Protein AF-A0A955DBY4-F1 (afdb_monomer_lite)

Secondary 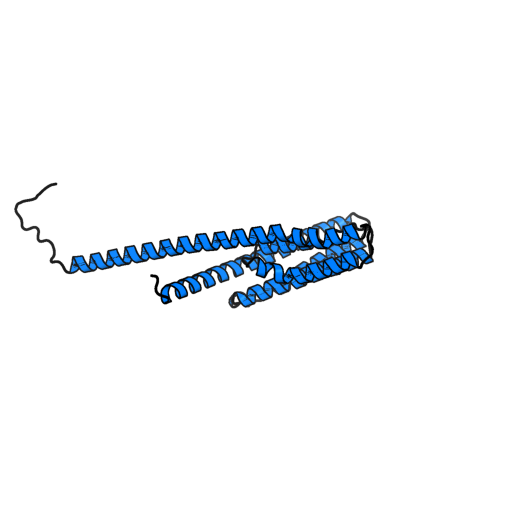structure (DSSP, 8-state):
---HHHHHHHHHHHHHHHHHHHHHHHHHHHHHHHHHHHHHHHHHHHHHTT-S-HHHHHHHHHHHHHHHHHHHHHH--TTGGG--HHHHHHHHHHHHHHHHHHHHHHHHHHHHH-TTS---SHHHHHHHHHHHHHH----HHHHHHHHHHHHHHHHHHHHHS--SS-HHHHHHIIIIIHHHTTHHHHHHHHHHHHHHHHHHHHHHHHHHHHHHHHHHHHHHHHHHHTSPP-----S-----

Foldseek 3Di:
DDDPVVVVVLVVVVQVVLLVLQLVLLLVLLVVQLVVLVVQLVVLVVVCVPDDPVPVSVLSNVLSVVSNVLSVVLNDDPCSVPDHPVRSLVSLLVSLLVSLVSLLVSVVVCCVVPVPPPDDNQPVVLVSLQSCLVRGLDALVSSCVSCVVSLVVVLVCLQPPDDDDDNVRSCCCSVPVSVVSNVNSNVSSNVVNVVVVVVSVVVVVVVVVVVVVVVVVVVVVVVVVVDDDDDPPDPDDDDD

Radius of gyration: 28.75 Å; chains: 1; bounding box: 68×42×100 Å

Structure (mmCIF, N/CA/C/O backbone):
data_AF-A0A955DBY4-F1
#
_entry.id   AF-A0A955DBY4-F1
#
loop_
_atom_site.group_PDB
_atom_site.id
_atom_site.type_symbol
_atom_site.label_atom_id
_atom_site.label_alt_id
_atom_site.label_comp_id
_atom_site.label_asym_id
_atom_site.label_entity_id
_atom_site.label_seq_id
_atom_site.pdbx_PDB_ins_code
_atom_site.Cartn_x
_atom_site.Cartn_y
_atom_site.Cartn_z
_atom_site.occupancy
_atom_site.B_iso_or_equiv
_atom_site.auth_seq_id
_atom_site.auth_comp_id
_atom_site.auth_asym_id
_atom_site.auth_atom_id
_atom_site.pdbx_PDB_model_num
ATOM 1 N N . MET A 1 1 ? -34.087 -6.032 20.570 1.00 48.06 1 MET A N 1
ATOM 2 C CA . MET A 1 1 ? -33.446 -5.541 19.329 1.00 48.06 1 MET A CA 1
ATOM 3 C C . MET A 1 1 ? -32.630 -4.306 19.684 1.00 48.06 1 MET A C 1
ATOM 5 O O . MET A 1 1 ? -33.146 -3.504 20.450 1.00 48.06 1 MET A O 1
ATOM 9 N N . PRO A 1 2 ? -31.370 -4.166 19.243 1.00 56.31 2 PRO A N 1
ATOM 10 C CA . PRO A 1 2 ? -30.597 -2.955 19.517 1.00 56.31 2 PRO A CA 1
ATOM 11 C C . PRO A 1 2 ? -31.292 -1.739 18.885 1.00 56.31 2 PRO A C 1
ATOM 13 O O . PRO A 1 2 ? -31.628 -1.769 17.703 1.00 56.31 2 PRO A O 1
ATOM 16 N N . ASN A 1 3 ? -31.532 -0.691 19.677 1.00 74.31 3 ASN A N 1
ATOM 17 C CA . ASN A 1 3 ? -32.108 0.563 19.190 1.00 74.31 3 ASN A CA 1
ATOM 18 C C . ASN A 1 3 ? -31.180 1.180 18.129 1.00 74.31 3 ASN A C 1
ATOM 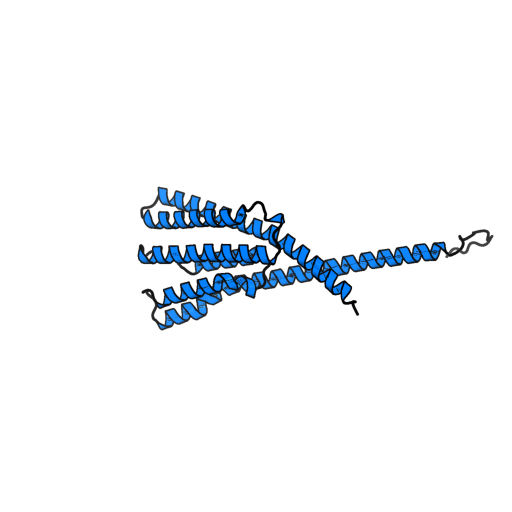20 O O . ASN A 1 3 ? -29.961 1.140 18.286 1.00 74.31 3 ASN A O 1
ATOM 24 N N . ALA A 1 4 ? -31.728 1.797 17.077 1.00 77.62 4 ALA A N 1
ATOM 25 C CA . ALA A 1 4 ? -30.937 2.403 15.994 1.00 77.62 4 ALA A CA 1
ATOM 26 C C . ALA A 1 4 ? -29.813 3.335 16.511 1.00 77.62 4 ALA A C 1
ATOM 28 O O . ALA A 1 4 ? -28.706 3.348 15.974 1.00 77.62 4 ALA A O 1
ATOM 29 N N . VAL A 1 5 ? -30.057 4.020 17.632 1.00 77.31 5 VAL A N 1
ATOM 30 C CA . VAL A 1 5 ? -29.096 4.895 18.322 1.00 77.31 5 VAL A CA 1
ATOM 31 C C . VAL A 1 5 ? -27.829 4.160 18.790 1.00 77.31 5 VAL A C 1
ATOM 33 O O . VAL A 1 5 ? -26.723 4.683 18.638 1.00 77.31 5 VAL A O 1
ATOM 36 N N . THR A 1 6 ? -27.940 2.937 19.323 1.00 74.88 6 THR A N 1
ATOM 37 C CA . THR A 1 6 ? -26.753 2.188 19.773 1.00 74.88 6 THR A CA 1
ATOM 38 C C . THR A 1 6 ? -25.921 1.741 18.578 1.00 74.88 6 THR A C 1
ATOM 40 O O . THR A 1 6 ? -24.697 1.848 18.607 1.00 74.88 6 THR A O 1
ATOM 43 N N . THR A 1 7 ? -26.569 1.346 17.477 1.00 80.56 7 THR A N 1
ATOM 44 C CA . THR A 1 7 ? -25.864 0.967 16.243 1.00 80.56 7 THR A CA 1
ATOM 45 C C . THR A 1 7 ? -25.078 2.128 15.627 1.00 80.56 7 THR A C 1
ATOM 47 O O . THR A 1 7 ? -23.933 1.926 15.218 1.00 80.56 7 THR A O 1
ATOM 50 N N . SER A 1 8 ? -25.622 3.352 15.640 1.00 82.25 8 SER A N 1
ATOM 51 C CA . SER A 1 8 ? -24.913 4.541 15.148 1.00 82.25 8 SER A CA 1
ATOM 52 C C . SER A 1 8 ? -23.739 4.953 16.038 1.00 82.25 8 SER A C 1
ATOM 54 O O . SER A 1 8 ? -22.697 5.375 15.530 1.00 82.25 8 SER A O 1
ATOM 56 N N . LEU A 1 9 ? -23.869 4.794 17.359 1.00 85.50 9 LEU A N 1
ATOM 57 C CA . LEU A 1 9 ? -22.789 5.093 18.300 1.00 85.50 9 LEU A CA 1
ATOM 58 C C . LEU A 1 9 ? -21.612 4.125 18.103 1.00 85.50 9 LEU A C 1
ATOM 60 O O . LEU A 1 9 ? -20.483 4.571 17.900 1.00 85.50 9 LEU A O 1
ATOM 64 N N . PHE A 1 10 ? -21.880 2.816 18.014 1.00 85.94 10 PHE A N 1
ATOM 65 C CA . PHE A 1 10 ? -20.846 1.810 17.736 1.00 85.94 10 PHE A CA 1
ATOM 66 C C . PHE A 1 10 ? -20.136 2.040 16.401 1.00 85.94 10 PHE A C 1
ATOM 68 O O . PHE A 1 10 ? -18.922 1.855 16.297 1.00 85.94 10 PHE A O 1
ATOM 75 N N . GLN A 1 11 ? -20.878 2.446 15.370 1.00 89.81 11 GLN A N 1
ATOM 76 C CA . GLN A 1 11 ? -20.295 2.768 14.074 1.00 89.81 11 GLN A CA 1
ATOM 77 C C . GLN A 1 11 ? -19.353 3.973 14.168 1.00 89.81 11 GLN A C 1
ATOM 79 O O . GLN A 1 11 ? -18.287 3.959 13.556 1.00 89.81 11 GLN A O 1
ATOM 84 N N . THR A 1 12 ? -19.713 4.987 14.952 1.00 91.81 12 THR A N 1
ATOM 85 C CA . THR A 1 12 ? -18.904 6.200 15.124 1.00 91.81 12 THR A CA 1
ATOM 86 C C . THR A 1 12 ? -17.600 5.895 15.858 1.00 91.81 12 THR A C 1
ATOM 88 O O . THR A 1 12 ? -16.529 6.255 15.370 1.00 91.81 12 THR A O 1
ATOM 91 N N . GLU A 1 13 ? -17.661 5.150 16.963 1.00 92.00 13 GLU A N 1
ATOM 92 C CA . GLU A 1 13 ? -16.468 4.720 17.705 1.00 92.00 13 GLU A CA 1
ATOM 93 C C . GLU A 1 13 ? -15.555 3.818 16.865 1.00 92.00 13 GLU A C 1
ATOM 95 O O . GLU A 1 13 ? -14.333 3.970 16.882 1.00 92.00 13 GLU A O 1
ATOM 100 N N . TYR A 1 14 ? -16.136 2.910 16.074 1.00 92.19 14 TYR A N 1
ATOM 101 C CA . TYR A 1 14 ? -15.369 2.076 15.151 1.00 92.19 14 TYR A CA 1
ATOM 102 C C . TYR A 1 14 ? -14.646 2.913 14.092 1.00 92.19 14 TYR A C 1
ATOM 104 O O . TYR A 1 14 ? -13.473 2.671 13.808 1.00 92.19 14 TYR A O 1
ATOM 112 N N . LEU A 1 15 ? -15.322 3.904 13.504 1.00 91.50 15 LEU A N 1
ATOM 113 C CA . LEU A 1 15 ? -14.723 4.785 12.500 1.00 91.50 15 LEU A CA 1
ATOM 114 C C . LEU A 1 15 ? -13.586 5.627 13.086 1.00 91.50 15 LEU A C 1
ATOM 116 O O . LEU A 1 15 ? -12.562 5.782 12.422 1.00 91.50 15 LEU A O 1
ATOM 120 N N . GLN A 1 16 ? -13.733 6.111 14.320 1.00 92.81 16 GLN A N 1
ATOM 121 C CA . GLN A 1 16 ? -12.675 6.827 15.036 1.00 92.81 16 GLN A CA 1
ATOM 122 C C . GLN A 1 16 ? -11.469 5.921 15.311 1.00 92.81 16 GLN A C 1
ATOM 124 O O . GLN A 1 16 ? -10.343 6.274 14.962 1.00 92.81 16 GLN A O 1
ATOM 129 N N . ALA A 1 17 ? -11.698 4.715 15.841 1.00 92.38 17 ALA A N 1
ATOM 130 C CA . ALA A 1 17 ? -10.633 3.741 16.083 1.00 92.38 17 ALA A CA 1
ATOM 131 C C . ALA A 1 17 ? -9.896 3.359 14.786 1.00 92.38 17 ALA A C 1
ATOM 133 O O . ALA A 1 17 ? -8.665 3.263 14.760 1.00 92.38 17 ALA A O 1
ATOM 134 N N . LEU A 1 18 ? -10.639 3.188 13.690 1.00 92.56 18 LEU A N 1
ATOM 135 C CA . LEU A 1 18 ? -10.084 2.897 12.371 1.00 92.56 18 LEU A CA 1
ATOM 136 C C . LEU A 1 18 ? -9.260 4.074 11.827 1.00 92.56 18 LEU A C 1
ATOM 138 O O . LEU A 1 18 ? -8.223 3.855 11.200 1.00 92.56 18 LEU A O 1
ATOM 142 N N . GLU A 1 19 ? -9.696 5.314 12.055 1.00 93.88 19 GLU A N 1
ATOM 143 C CA . GLU A 1 19 ? -8.969 6.518 11.649 1.00 93.88 19 GLU A CA 1
ATOM 144 C C . GLU A 1 19 ? -7.634 6.656 12.391 1.00 93.88 19 GLU A C 1
ATOM 146 O O . GLU A 1 19 ? -6.594 6.852 11.754 1.00 93.88 19 GLU A O 1
ATOM 151 N N . ASP A 1 20 ? -7.630 6.471 13.709 1.00 92.50 20 ASP A N 1
ATOM 152 C CA . ASP A 1 20 ? -6.405 6.487 14.511 1.00 92.50 20 ASP A CA 1
ATOM 153 C C . ASP A 1 20 ? -5.435 5.383 14.093 1.00 92.50 20 ASP A C 1
ATOM 155 O O . ASP A 1 20 ? -4.219 5.600 13.989 1.00 92.50 20 ASP A O 1
ATOM 159 N N . TRP A 1 21 ? -5.967 4.196 13.802 1.00 93.50 21 TRP A N 1
ATOM 160 C CA . TRP A 1 21 ? -5.174 3.077 13.321 1.00 93.50 21 TRP A CA 1
ATOM 161 C C . TRP A 1 21 ? -4.557 3.357 11.944 1.00 93.50 21 TRP A C 1
ATOM 163 O O . TRP A 1 21 ? -3.352 3.156 11.761 1.00 93.50 21 TRP A O 1
ATOM 173 N N . LEU A 1 22 ? -5.340 3.903 11.006 1.00 93.81 22 LEU A N 1
ATOM 174 C CA . LEU A 1 22 ? -4.881 4.311 9.675 1.00 93.81 22 LEU A CA 1
ATOM 175 C C . LEU A 1 22 ? -3.773 5.367 9.766 1.00 93.81 22 LEU A C 1
ATOM 177 O O . LEU A 1 22 ? -2.749 5.224 9.103 1.00 93.81 22 LEU A O 1
ATOM 181 N N . ARG A 1 23 ? -3.925 6.388 10.616 1.00 93.69 23 ARG A N 1
ATOM 182 C CA . ARG A 1 23 ? -2.915 7.444 10.812 1.00 93.69 23 ARG A CA 1
ATOM 183 C C . ARG A 1 23 ? -1.591 6.878 11.306 1.00 93.69 23 ARG A C 1
ATOM 185 O O . ARG A 1 23 ? -0.542 7.192 10.751 1.00 93.69 23 ARG A O 1
ATOM 192 N N . ARG A 1 24 ? -1.614 6.020 12.332 1.00 93.94 24 ARG A N 1
ATOM 193 C CA . ARG A 1 24 ? -0.393 5.388 12.864 1.00 93.94 24 ARG A CA 1
ATOM 194 C C . ARG A 1 24 ? 0.307 4.549 11.799 1.00 93.94 24 ARG A C 1
ATOM 196 O O . ARG A 1 24 ? 1.518 4.662 11.638 1.00 93.94 24 ARG A O 1
ATOM 203 N N . ARG A 1 25 ? -0.455 3.745 11.057 1.00 95.06 25 ARG A N 1
ATOM 204 C CA . ARG A 1 25 ? 0.076 2.845 10.029 1.00 95.06 25 ARG A CA 1
ATOM 205 C C . ARG A 1 25 ? 0.571 3.568 8.783 1.00 95.06 25 ARG A C 1
ATOM 207 O O . ARG A 1 25 ? 1.585 3.155 8.241 1.00 95.06 25 ARG A O 1
ATOM 214 N N . PHE A 1 26 ? -0.087 4.645 8.365 1.00 94.94 26 PHE A N 1
ATOM 215 C CA . PHE A 1 26 ? 0.377 5.469 7.249 1.00 94.94 26 PHE A CA 1
ATOM 216 C C . PHE A 1 26 ? 1.744 6.096 7.544 1.00 94.94 26 PHE A C 1
ATOM 218 O O . PHE A 1 26 ? 2.621 6.076 6.692 1.00 94.94 26 PHE A O 1
ATOM 225 N N . ARG A 1 27 ? 1.977 6.556 8.781 1.00 94.56 27 ARG A N 1
ATOM 226 C CA . ARG A 1 27 ? 3.309 7.028 9.196 1.00 94.56 27 ARG A CA 1
ATOM 227 C C . ARG A 1 27 ? 4.360 5.932 9.133 1.00 94.56 27 ARG A C 1
ATOM 229 O O . ARG A 1 27 ? 5.443 6.167 8.618 1.00 94.56 27 ARG A O 1
ATOM 236 N N . LEU A 1 28 ? 4.029 4.748 9.651 1.00 95.62 28 LEU A N 1
ATOM 237 C CA . LEU A 1 28 ? 4.928 3.597 9.596 1.00 95.62 28 LEU A CA 1
ATOM 238 C C . LEU A 1 28 ? 5.254 3.220 8.151 1.00 95.62 28 LEU A C 1
ATOM 240 O O . LEU A 1 28 ? 6.416 3.023 7.847 1.00 95.62 28 LEU A O 1
ATOM 244 N N . LEU A 1 29 ? 4.260 3.215 7.262 1.00 95.69 29 LEU A N 1
ATOM 245 C CA . LEU A 1 29 ? 4.462 3.001 5.833 1.00 95.69 29 LEU A CA 1
ATOM 246 C C . LEU A 1 29 ? 5.450 4.009 5.242 1.00 95.69 29 LEU A C 1
ATOM 248 O O . LEU A 1 29 ? 6.415 3.595 4.615 1.00 95.69 29 LEU A O 1
ATOM 252 N N . CYS A 1 30 ? 5.246 5.313 5.460 1.00 96.06 30 CYS A N 1
ATOM 253 C CA . CYS A 1 30 ? 6.159 6.336 4.949 1.00 96.06 30 CYS A CA 1
ATOM 254 C C . CYS A 1 30 ? 7.585 6.153 5.486 1.00 96.06 30 CYS A C 1
ATOM 256 O O . CYS A 1 30 ? 8.534 6.236 4.715 1.00 96.06 30 CYS A O 1
ATOM 258 N N . LEU A 1 31 ? 7.739 5.873 6.784 1.00 95.94 31 LEU A N 1
ATOM 259 C CA . LEU A 1 31 ? 9.048 5.622 7.393 1.00 95.94 31 LEU A CA 1
ATOM 260 C C . LEU A 1 31 ? 9.711 4.364 6.825 1.00 95.94 31 LEU A C 1
ATOM 262 O O . LEU A 1 31 ? 10.903 4.389 6.547 1.00 95.94 31 LEU A O 1
ATOM 266 N N . THR A 1 32 ? 8.951 3.286 6.623 1.00 95.88 32 THR A N 1
ATOM 267 C CA . THR A 1 32 ? 9.458 2.052 6.014 1.00 95.88 32 THR A CA 1
ATOM 268 C C . THR A 1 32 ? 9.856 2.276 4.559 1.00 95.88 32 THR A C 1
ATOM 270 O O . THR A 1 32 ? 10.928 1.834 4.173 1.00 95.88 32 THR A O 1
ATOM 273 N N . CYS A 1 33 ? 9.058 2.995 3.765 1.00 96.06 33 CYS A N 1
ATOM 274 C CA . CYS A 1 33 ? 9.406 3.319 2.380 1.00 96.06 33 CYS A CA 1
ATOM 275 C C . CYS A 1 33 ? 10.664 4.190 2.293 1.00 96.06 33 CYS A C 1
ATOM 277 O O . CYS A 1 33 ? 11.543 3.877 1.503 1.00 96.06 33 CYS A O 1
ATOM 279 N N . ILE A 1 34 ? 10.775 5.238 3.122 1.00 96.81 34 ILE A N 1
ATOM 280 C CA . ILE A 1 34 ? 11.991 6.065 3.179 1.00 96.81 34 ILE A CA 1
ATOM 281 C C . ILE A 1 34 ? 13.182 5.205 3.595 1.00 96.81 34 ILE A C 1
ATOM 283 O O . ILE A 1 34 ? 14.197 5.243 2.922 1.00 96.81 34 ILE A O 1
ATOM 287 N N . GLY A 1 35 ? 13.052 4.406 4.659 1.00 96.69 35 GLY A N 1
ATOM 288 C CA . GLY A 1 35 ? 14.130 3.547 5.146 1.00 96.69 35 GLY A CA 1
ATOM 289 C C . GLY A 1 35 ? 14.619 2.544 4.099 1.00 96.69 35 GLY A C 1
ATOM 290 O O . GLY A 1 35 ? 15.825 2.399 3.923 1.00 96.69 35 GLY A O 1
ATOM 291 N N . LEU A 1 36 ? 13.699 1.892 3.380 1.00 96.06 36 LEU A N 1
ATOM 292 C CA . LEU A 1 36 ? 14.041 0.956 2.307 1.00 96.06 36 LEU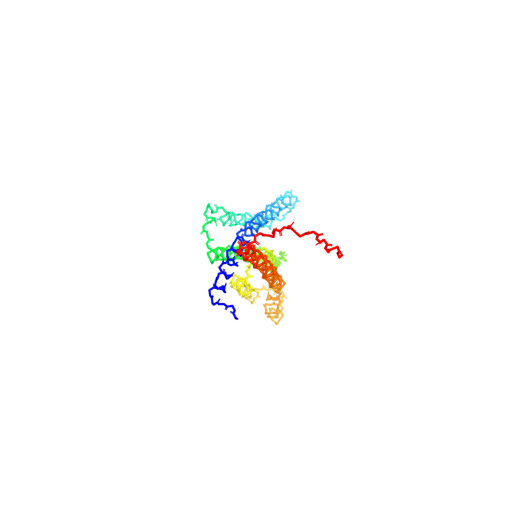 A CA 1
ATOM 293 C C . LEU A 1 36 ? 14.719 1.665 1.131 1.00 96.06 36 LEU A C 1
ATOM 295 O O . LEU A 1 36 ? 15.795 1.234 0.749 1.00 96.06 36 LEU A O 1
ATOM 299 N N . ALA A 1 37 ? 14.165 2.774 0.635 1.00 96.31 37 ALA A N 1
ATOM 300 C CA . ALA A 1 37 ? 14.770 3.529 -0.466 1.00 96.31 37 ALA A CA 1
ATOM 301 C C . ALA A 1 37 ? 16.131 4.136 -0.082 1.00 96.31 37 ALA A C 1
ATOM 303 O O . ALA A 1 37 ? 17.054 4.178 -0.880 1.00 96.31 37 ALA A O 1
ATOM 304 N N . THR A 1 38 ? 16.310 4.578 1.170 1.00 97.44 38 THR A N 1
ATOM 305 C CA . THR A 1 38 ? 17.628 5.044 1.634 1.00 97.44 38 THR A CA 1
ATOM 306 C C . THR A 1 38 ? 18.642 3.914 1.725 1.00 97.44 38 THR A C 1
ATOM 308 O O . THR A 1 38 ? 19.820 4.141 1.476 1.00 97.44 38 THR A O 1
ATOM 311 N N . LEU A 1 39 ? 18.203 2.714 2.116 1.00 97.25 39 LEU A N 1
ATOM 312 C CA . LEU A 1 39 ? 19.074 1.549 2.176 1.00 97.25 39 LEU A CA 1
ATOM 313 C C . LEU A 1 39 ? 19.477 1.117 0.765 1.00 97.25 39 LEU A C 1
ATOM 315 O O . LEU A 1 39 ? 20.662 0.899 0.535 1.00 97.25 39 LEU A O 1
ATOM 319 N N . ASP A 1 40 ? 18.512 1.044 -0.152 1.00 95.31 40 ASP A N 1
ATOM 320 C CA . ASP A 1 40 ? 18.741 0.708 -1.559 1.00 95.31 40 ASP A CA 1
ATOM 321 C C . ASP A 1 40 ? 19.705 1.708 -2.206 1.00 95.31 40 ASP A C 1
ATOM 323 O O . ASP A 1 40 ? 20.755 1.306 -2.696 1.00 95.31 40 ASP A O 1
ATOM 327 N N . LEU A 1 41 ? 19.488 3.012 -2.003 1.00 96.38 41 LEU A N 1
ATOM 328 C CA . LEU A 1 41 ? 20.382 4.063 -2.495 1.00 96.38 41 LEU A CA 1
ATOM 329 C C . LEU A 1 41 ? 21.823 3.898 -2.000 1.00 96.38 41 LEU A C 1
ATOM 331 O O . LEU A 1 41 ? 22.772 4.084 -2.760 1.00 96.38 41 LEU A O 1
ATOM 335 N N . ILE A 1 42 ? 22.012 3.564 -0.720 1.00 96.44 42 ILE A N 1
ATOM 336 C CA . ILE A 1 42 ? 23.349 3.334 -0.154 1.00 96.44 42 ILE A CA 1
ATOM 337 C C . ILE A 1 42 ? 24.016 2.131 -0.829 1.00 96.44 42 ILE A C 1
ATOM 339 O O . ILE A 1 42 ? 25.205 2.195 -1.145 1.00 96.44 42 ILE A O 1
ATOM 343 N N . LEU A 1 43 ? 23.269 1.049 -1.055 1.00 94.75 43 LEU A N 1
ATOM 344 C CA . LEU A 1 43 ? 23.774 -0.141 -1.736 1.00 94.75 43 LEU A CA 1
ATOM 345 C C . LEU A 1 43 ? 24.118 0.168 -3.197 1.00 94.75 43 LEU A C 1
ATOM 347 O O . LEU A 1 43 ? 25.219 -0.159 -3.637 1.00 94.75 43 LEU A O 1
ATOM 351 N N . THR A 1 44 ? 23.245 0.874 -3.911 1.00 92.88 44 THR A N 1
ATOM 352 C CA . THR A 1 44 ? 23.449 1.306 -5.298 1.00 92.88 44 THR A CA 1
ATOM 353 C C . THR A 1 44 ? 24.690 2.186 -5.433 1.00 92.88 44 THR A C 1
ATOM 355 O O . THR A 1 44 ? 25.517 1.958 -6.314 1.00 92.88 44 THR A O 1
ATOM 358 N N . LEU A 1 45 ? 24.904 3.139 -4.520 1.00 92.81 45 LEU A N 1
ATOM 359 C CA . LEU A 1 45 ? 26.109 3.979 -4.505 1.00 92.81 45 LEU A CA 1
ATOM 360 C C . LEU A 1 45 ? 27.383 3.196 -4.151 1.00 92.81 45 LEU A C 1
ATOM 362 O O . LEU A 1 45 ? 28.459 3.509 -4.662 1.00 92.81 45 LEU A O 1
ATOM 366 N N . ALA A 1 46 ? 27.286 2.172 -3.301 1.00 91.62 46 ALA A N 1
ATOM 367 C CA . ALA A 1 46 ? 28.416 1.294 -3.005 1.00 91.62 46 ALA A CA 1
ATOM 368 C C . ALA A 1 46 ? 28.805 0.445 -4.228 1.00 91.62 46 ALA A C 1
ATOM 370 O O . ALA A 1 46 ? 29.991 0.312 -4.529 1.00 91.62 46 ALA A O 1
ATOM 371 N N . VAL A 1 47 ? 27.817 -0.072 -4.968 1.00 88.75 47 VAL A N 1
ATOM 372 C CA . VAL A 1 47 ? 28.036 -0.802 -6.226 1.00 88.75 47 VAL A CA 1
ATOM 373 C C . VAL A 1 47 ? 28.595 0.130 -7.301 1.00 88.75 47 VAL A C 1
ATOM 375 O O . VAL A 1 47 ? 29.574 -0.233 -7.954 1.00 88.75 47 VAL A O 1
ATOM 378 N N . PHE A 1 48 ? 28.071 1.356 -7.415 1.00 88.00 48 PHE A N 1
ATOM 379 C CA . PHE A 1 48 ? 28.557 2.393 -8.336 1.00 88.00 48 PHE A CA 1
ATOM 380 C C . PHE A 1 48 ? 30.066 2.626 -8.220 1.00 88.00 48 PHE A C 1
ATOM 382 O O . PHE A 1 48 ? 30.753 2.777 -9.226 1.00 88.00 48 PHE A O 1
ATOM 389 N N . ALA A 1 49 ? 30.605 2.603 -6.999 1.00 85.50 49 ALA A N 1
ATOM 390 C CA . ALA A 1 49 ? 32.037 2.769 -6.763 1.00 85.50 49 ALA A CA 1
ATOM 391 C C . ALA A 1 49 ? 32.896 1.590 -7.271 1.00 85.50 49 ALA A C 1
ATOM 393 O O . ALA A 1 49 ? 34.116 1.718 -7.357 1.00 85.50 49 ALA A O 1
ATOM 394 N N . SER A 1 50 ? 32.280 0.446 -7.585 1.00 84.50 50 SER A N 1
ATOM 395 C CA . SER A 1 50 ? 32.960 -0.822 -7.871 1.00 84.50 50 SER A CA 1
ATOM 396 C C . SER A 1 50 ? 32.754 -1.378 -9.288 1.00 84.50 50 SER A C 1
ATOM 398 O O . SER A 1 50 ? 33.545 -2.223 -9.706 1.00 84.50 50 SER A O 1
ATOM 400 N N . THR A 1 51 ? 31.740 -0.934 -10.045 1.00 79.00 51 THR A N 1
ATOM 401 C CA . THR A 1 51 ? 31.345 -1.573 -11.323 1.00 79.00 51 THR A CA 1
ATOM 402 C C . THR A 1 51 ? 31.166 -0.619 -12.515 1.00 79.00 51 THR A C 1
ATOM 404 O O . THR A 1 51 ? 30.942 0.574 -12.354 1.00 79.00 51 THR A O 1
ATOM 407 N N . SER A 1 52 ? 31.264 -1.175 -13.734 1.00 60.81 52 SER A N 1
ATOM 408 C CA . SER A 1 52 ? 31.401 -0.463 -15.022 1.00 60.81 52 SER A CA 1
ATOM 409 C C . SER A 1 52 ? 30.123 -0.030 -15.784 1.00 60.81 52 SER A C 1
ATOM 411 O O . SER A 1 52 ? 30.298 0.679 -16.779 1.00 60.81 52 SER A O 1
ATOM 413 N N . PRO A 1 53 ? 28.867 -0.359 -15.423 1.00 82.12 53 PRO A N 1
ATOM 414 C CA . PRO A 1 53 ? 27.714 0.266 -16.076 1.00 82.12 53 PRO A CA 1
ATOM 415 C C . PRO A 1 53 ? 27.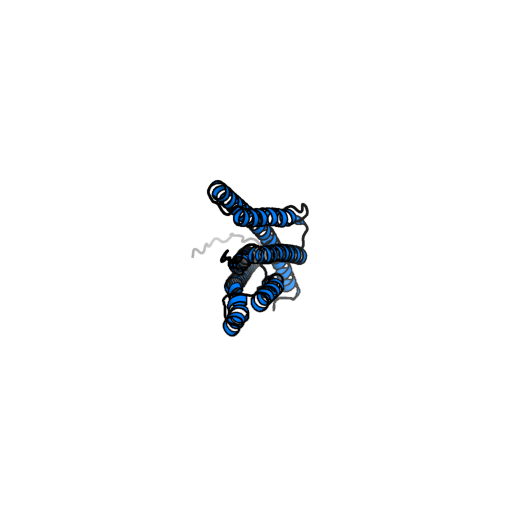169 1.432 -15.238 1.00 82.12 53 PRO A C 1
ATOM 417 O O . PRO A 1 53 ? 26.130 1.330 -14.596 1.00 82.12 53 PRO A O 1
ATOM 420 N N . TRP A 1 54 ? 27.860 2.578 -15.281 1.00 86.12 54 TRP A N 1
ATOM 421 C CA . TRP A 1 54 ? 27.471 3.787 -14.533 1.00 86.12 54 TRP A CA 1
ATOM 422 C C . TRP A 1 54 ? 26.052 4.289 -14.870 1.00 86.12 54 TRP A C 1
ATOM 424 O O . TRP A 1 54 ? 25.429 4.957 -14.045 1.00 86.12 54 TRP A O 1
ATOM 434 N N . ALA A 1 55 ? 25.535 3.968 -16.062 1.00 86.62 55 ALA A N 1
ATOM 435 C CA . ALA A 1 55 ? 24.205 4.371 -16.512 1.00 86.62 55 ALA A CA 1
ATOM 436 C C . ALA A 1 55 ? 23.069 3.653 -15.760 1.00 86.62 55 ALA A C 1
ATOM 438 O O . ALA A 1 55 ? 22.149 4.325 -15.304 1.00 86.62 55 ALA A O 1
ATOM 439 N N . GLU A 1 56 ? 23.145 2.327 -15.587 1.00 87.00 56 GLU A N 1
ATOM 440 C CA . GLU A 1 56 ? 22.145 1.537 -14.840 1.00 87.00 56 GLU A CA 1
ATOM 441 C C . GLU A 1 56 ? 22.051 2.026 -13.399 1.00 87.00 56 GLU A C 1
ATOM 443 O O . GLU A 1 56 ? 21.011 2.487 -12.940 1.00 87.00 56 GLU A O 1
ATOM 448 N N . THR A 1 57 ? 23.203 2.080 -12.742 1.00 89.75 57 THR A N 1
ATOM 449 C CA . THR A 1 57 ? 23.335 2.554 -11.366 1.00 89.75 57 THR A CA 1
ATOM 450 C C . THR A 1 57 ? 22.877 4.001 -11.170 1.00 89.75 57 THR A C 1
ATOM 452 O O . THR A 1 57 ? 22.401 4.354 -10.095 1.00 89.75 57 THR A O 1
ATOM 455 N N . ALA A 1 58 ? 23.019 4.867 -12.183 1.00 90.88 58 ALA A N 1
ATOM 456 C CA . ALA A 1 58 ? 22.548 6.248 -12.097 1.00 90.88 58 ALA A CA 1
ATOM 457 C C . ALA A 1 58 ? 21.019 6.341 -12.193 1.00 90.88 58 ALA A C 1
ATOM 459 O O . ALA A 1 58 ? 20.424 7.195 -11.535 1.00 90.88 58 ALA A O 1
ATOM 460 N N . ILE A 1 59 ? 20.388 5.477 -12.997 1.00 90.88 59 ILE A N 1
ATOM 461 C CA . ILE A 1 59 ? 18.927 5.381 -13.099 1.00 90.88 59 ILE A CA 1
ATOM 462 C C . ILE A 1 59 ? 18.349 4.846 -11.787 1.00 90.88 59 ILE A C 1
ATOM 464 O O . ILE A 1 59 ? 17.422 5.458 -11.260 1.00 90.88 59 ILE A O 1
ATOM 468 N N . ASP A 1 60 ? 18.937 3.789 -11.227 1.00 91.12 60 ASP A N 1
ATOM 469 C CA . ASP A 1 60 ? 18.500 3.206 -9.952 1.00 91.12 60 ASP A CA 1
ATOM 470 C C . ASP A 1 60 ? 18.636 4.220 -8.805 1.00 91.12 60 ASP A C 1
ATOM 472 O O . ASP A 1 60 ? 17.681 4.492 -8.079 1.00 91.12 60 ASP A O 1
ATOM 476 N N . ALA A 1 61 ? 19.781 4.909 -8.711 1.00 93.56 61 ALA A N 1
ATOM 477 C CA . ALA A 1 61 ? 19.968 5.966 -7.718 1.00 93.56 61 ALA A CA 1
ATOM 478 C C . ALA A 1 61 ? 18.970 7.126 -7.899 1.00 93.56 61 ALA A C 1
ATOM 480 O O . ALA A 1 61 ? 18.539 7.742 -6.920 1.00 93.56 61 ALA A O 1
ATOM 481 N N . ALA A 1 62 ? 18.594 7.447 -9.141 1.00 94.12 62 ALA A N 1
ATOM 482 C CA . ALA A 1 62 ? 17.570 8.448 -9.408 1.00 94.12 62 ALA A CA 1
ATOM 483 C C . ALA A 1 62 ? 16.182 7.978 -8.941 1.00 94.12 62 ALA A C 1
ATOM 485 O O . ALA A 1 62 ? 15.473 8.779 -8.326 1.00 94.12 62 ALA A O 1
ATOM 486 N N . ASP A 1 63 ? 15.806 6.715 -9.182 1.00 94.44 63 ASP A N 1
ATOM 487 C CA . ASP A 1 63 ? 14.553 6.122 -8.688 1.00 94.44 63 ASP A CA 1
ATOM 488 C C . ASP A 1 63 ? 14.437 6.259 -7.168 1.00 94.44 63 ASP A C 1
ATOM 490 O O . ASP A 1 63 ? 13.440 6.791 -6.667 1.00 94.44 63 ASP A O 1
ATOM 494 N N . ASP A 1 64 ? 15.494 5.911 -6.436 1.00 96.00 64 ASP A N 1
ATOM 495 C CA . ASP A 1 64 ? 15.531 6.028 -4.980 1.00 96.00 64 ASP A CA 1
ATOM 496 C C . ASP A 1 64 ? 15.382 7.473 -4.503 1.00 96.00 64 ASP A C 1
ATOM 498 O O . ASP A 1 64 ? 14.585 7.771 -3.605 1.00 96.00 64 ASP A O 1
ATOM 502 N N . VAL A 1 65 ? 16.120 8.405 -5.114 1.00 97.06 65 VAL A N 1
ATOM 503 C CA . VAL A 1 65 ? 16.050 9.831 -4.767 1.00 97.06 65 VAL A CA 1
ATOM 504 C C . VAL A 1 65 ? 14.642 10.372 -5.007 1.00 97.06 65 VAL A C 1
ATOM 506 O O . VAL A 1 65 ? 14.096 11.077 -4.148 1.00 97.06 65 VAL A O 1
ATOM 509 N N . PHE A 1 66 ? 14.016 10.030 -6.134 1.00 97.56 66 PHE A N 1
ATOM 510 C CA . PHE A 1 66 ? 12.643 10.438 -6.411 1.00 97.56 66 PHE A CA 1
ATOM 511 C C . PHE A 1 66 ? 11.645 9.762 -5.469 1.00 97.56 66 PHE A C 1
ATOM 513 O O . PHE A 1 66 ? 10.740 10.440 -4.972 1.00 97.56 66 PHE A O 1
ATOM 520 N N . THR A 1 67 ? 11.825 8.483 -5.141 1.00 97.12 67 THR A N 1
ATOM 521 C CA . THR A 1 67 ? 11.006 7.764 -4.159 1.00 97.12 67 THR A CA 1
ATOM 522 C C . THR A 1 67 ? 11.067 8.453 -2.797 1.00 97.12 67 THR A C 1
ATOM 524 O O . THR A 1 67 ? 10.021 8.775 -2.222 1.00 97.12 67 THR A O 1
ATOM 527 N N . ILE A 1 68 ? 12.263 8.780 -2.299 1.00 97.56 68 ILE A N 1
ATOM 528 C CA . ILE A 1 68 ? 12.458 9.507 -1.036 1.00 97.56 68 ILE A CA 1
ATOM 529 C C . ILE A 1 68 ? 11.808 10.893 -1.106 1.00 97.56 68 ILE A C 1
ATOM 531 O O . ILE A 1 68 ? 11.101 11.284 -0.174 1.00 97.56 68 ILE A O 1
ATOM 535 N N . ALA A 1 69 ? 11.991 11.631 -2.203 1.00 97.62 69 ALA A N 1
ATOM 536 C CA . ALA A 1 69 ? 11.420 12.966 -2.374 1.00 97.62 69 ALA A CA 1
ATOM 537 C C . ALA A 1 69 ? 9.881 12.943 -2.406 1.00 97.62 69 ALA A C 1
ATOM 539 O O . ALA A 1 69 ? 9.226 13.749 -1.733 1.00 97.62 69 ALA A O 1
ATOM 540 N N . ILE A 1 70 ? 9.286 12.001 -3.146 1.00 97.44 70 ILE A N 1
ATOM 541 C CA . ILE A 1 70 ? 7.834 11.815 -3.231 1.00 97.44 70 ILE A CA 1
ATOM 542 C C . ILE A 1 70 ? 7.295 11.400 -1.865 1.00 97.44 70 ILE A C 1
ATOM 544 O O . ILE A 1 70 ? 6.406 12.073 -1.337 1.00 97.44 70 ILE A O 1
ATOM 548 N N . VAL A 1 71 ? 7.835 10.345 -1.247 1.00 96.94 71 VAL A N 1
ATOM 549 C CA . VAL A 1 71 ? 7.366 9.890 0.069 1.00 96.94 71 VAL A CA 1
ATOM 550 C C . VAL A 1 71 ? 7.539 10.999 1.100 1.00 96.94 71 VAL A C 1
ATOM 552 O O . VAL A 1 71 ? 6.591 11.277 1.826 1.00 96.94 71 VAL A O 1
ATOM 555 N N . GLY A 1 72 ? 8.673 11.701 1.116 1.00 96.06 72 GLY A N 1
ATOM 556 C CA . GLY A 1 72 ? 8.931 12.849 1.987 1.00 96.06 72 GLY A CA 1
ATOM 557 C C . GLY A 1 72 ? 7.875 13.946 1.836 1.00 96.06 72 GLY A C 1
ATOM 558 O O . GLY A 1 72 ? 7.278 14.384 2.823 1.00 96.06 72 GLY A O 1
ATOM 559 N N . ARG A 1 73 ? 7.535 14.328 0.600 1.00 96.12 73 ARG A N 1
ATOM 560 C CA . ARG A 1 73 ? 6.464 15.301 0.323 1.00 96.12 73 ARG A CA 1
ATOM 561 C C . ARG A 1 73 ? 5.126 14.877 0.929 1.00 96.12 73 ARG A C 1
ATOM 563 O O . ARG A 1 73 ? 4.388 15.722 1.442 1.00 96.12 73 ARG A O 1
ATOM 570 N N . PHE A 1 74 ? 4.795 13.591 0.866 1.00 94.50 74 PHE A N 1
ATOM 571 C CA . PHE A 1 74 ? 3.565 13.064 1.454 1.00 94.50 74 PHE A CA 1
ATOM 572 C C . PHE A 1 74 ? 3.673 12.830 2.966 1.00 94.50 74 PHE A C 1
ATOM 574 O O . PHE A 1 74 ? 2.636 12.914 3.624 1.00 94.50 74 PHE A O 1
ATOM 581 N N . ALA A 1 75 ? 4.882 12.604 3.499 1.00 91.44 75 ALA A N 1
ATOM 582 C CA . ALA A 1 75 ? 5.203 12.249 4.884 1.00 91.44 75 ALA A CA 1
ATOM 583 C C . ALA A 1 75 ? 5.263 13.442 5.860 1.00 91.44 75 ALA A C 1
ATOM 585 O O . ALA A 1 75 ? 4.984 13.299 7.046 1.00 91.44 75 ALA A O 1
ATOM 586 N N . PHE A 1 76 ? 5.630 14.633 5.391 1.00 87.12 76 PHE A N 1
ATOM 587 C CA . PHE A 1 76 ? 5.815 15.807 6.257 1.00 87.12 76 PHE A CA 1
ATOM 588 C C . PHE A 1 76 ? 4.707 16.887 6.273 1.00 87.12 76 PHE A C 1
ATOM 590 O O . PHE A 1 76 ? 4.964 17.982 6.782 1.00 87.12 76 PHE A O 1
ATOM 597 N N . PRO A 1 77 ? 3.454 16.669 5.820 1.00 83.25 77 PRO A N 1
ATOM 598 C CA . PRO A 1 77 ? 2.393 17.632 6.088 1.00 83.25 77 PRO A CA 1
ATOM 599 C C . PRO A 1 77 ? 2.162 17.804 7.598 1.00 83.25 77 PRO A C 1
ATOM 601 O O . PRO A 1 77 ? 1.631 16.920 8.272 1.00 83.25 77 PRO A O 1
ATOM 604 N N . ALA A 1 78 ? 2.444 19.003 8.117 1.00 73.19 78 ALA A N 1
ATOM 605 C CA . ALA A 1 78 ? 2.225 19.380 9.521 1.00 73.19 78 ALA A CA 1
ATOM 606 C C . ALA A 1 78 ? 0.772 19.172 10.017 1.00 73.19 78 ALA A C 1
ATOM 608 O O . ALA A 1 78 ? 0.495 19.213 11.214 1.00 73.19 78 ALA A O 1
ATOM 609 N N . ARG A 1 79 ? -0.176 18.933 9.100 1.00 81.12 79 ARG A N 1
ATOM 610 C CA . ARG A 1 79 ? -1.623 18.850 9.347 1.00 81.12 79 ARG A CA 1
ATOM 611 C C . ARG A 1 79 ? -2.195 17.430 9.386 1.00 81.12 79 ARG A C 1
ATOM 613 O O . ARG A 1 79 ? -3.408 17.271 9.418 1.00 81.12 79 ARG A O 1
ATOM 620 N N . TRP A 1 80 ? -1.381 16.378 9.444 1.00 82.94 80 TRP A N 1
ATOM 621 C CA . TRP A 1 80 ? -1.899 15.000 9.493 1.00 82.94 80 TRP A CA 1
ATOM 622 C C . TRP A 1 80 ? -2.873 14.710 10.638 1.00 82.94 80 TRP A C 1
ATOM 624 O O . TRP A 1 80 ? -3.757 13.867 10.500 1.00 82.94 80 TRP A O 1
ATOM 634 N N . ARG A 1 81 ? -2.749 15.425 11.761 1.00 82.94 81 ARG A N 1
ATOM 635 C CA . ARG A 1 81 ? -3.647 15.263 12.913 1.00 82.94 81 ARG A CA 1
ATOM 636 C C . ARG A 1 81 ? -5.087 15.720 12.641 1.00 82.94 81 ARG A C 1
ATOM 638 O O . ARG A 1 81 ? -5.972 15.341 13.402 1.00 82.94 81 ARG A O 1
ATOM 645 N N . SER A 1 82 ? -5.344 16.493 11.587 1.00 87.81 82 SER A N 1
ATOM 646 C CA . SER A 1 82 ? -6.692 16.965 11.243 1.00 87.81 82 SER A CA 1
ATOM 647 C C . SER A 1 82 ? -7.312 16.245 10.043 1.00 87.81 82 SER A C 1
ATOM 649 O O . SER A 1 82 ? -8.444 16.545 9.667 1.00 87.81 82 SER A O 1
ATOM 651 N N . PHE A 1 83 ? -6.608 15.295 9.423 1.00 90.56 83 PHE A N 1
ATOM 652 C CA . PHE A 1 83 ? -7.112 14.616 8.233 1.00 90.56 83 PHE A CA 1
ATOM 653 C C . PHE A 1 83 ? -8.117 13.524 8.576 1.00 90.56 83 PHE A C 1
ATOM 655 O O . PHE A 1 83 ? -7.766 12.508 9.171 1.00 90.56 83 PHE A O 1
ATOM 662 N N . SER A 1 84 ? -9.345 13.704 8.090 1.00 92.69 84 SER A N 1
ATOM 663 C CA . SER A 1 84 ? -10.371 12.666 8.111 1.00 92.69 84 SER A CA 1
ATOM 664 C C . SER A 1 84 ? -9.939 11.432 7.312 1.00 92.69 84 SER A C 1
ATOM 666 O O . SER A 1 84 ? -9.222 11.542 6.307 1.00 92.69 84 SER A O 1
ATOM 668 N N . ARG A 1 85 ? -10.437 10.247 7.692 1.00 92.88 85 ARG A N 1
ATOM 669 C CA . ARG A 1 85 ? -10.209 8.977 6.970 1.00 92.88 85 ARG A CA 1
ATOM 670 C C . ARG A 1 85 ? -10.277 9.083 5.431 1.00 92.88 85 ARG A C 1
ATOM 672 O O . ARG A 1 85 ? -9.314 8.668 4.784 1.00 92.88 85 ARG A O 1
ATOM 679 N N . PRO A 1 86 ? -11.349 9.611 4.797 1.00 93.75 86 PRO A N 1
ATOM 680 C CA . PRO A 1 86 ? -11.435 9.656 3.332 1.00 93.75 86 PRO A CA 1
ATOM 681 C C . PRO A 1 86 ? -10.389 10.583 2.704 1.00 93.75 86 PRO A C 1
ATOM 683 O O . PRO A 1 86 ? -9.999 10.400 1.552 1.00 93.75 86 PRO A O 1
ATOM 686 N N . THR A 1 87 ? -9.926 11.591 3.436 1.00 93.69 87 THR A N 1
ATOM 687 C CA . THR A 1 87 ? -8.845 12.469 2.987 1.00 93.69 87 THR A CA 1
ATOM 688 C C . THR A 1 87 ? -7.523 11.721 3.040 1.00 93.69 87 THR A C 1
ATOM 690 O O . THR A 1 87 ? -6.835 11.654 2.026 1.00 93.69 87 THR A O 1
ATOM 693 N N . LEU A 1 88 ? -7.220 11.055 4.154 1.00 93.50 88 LEU A N 1
ATOM 694 C CA . LEU A 1 88 ? -5.989 10.284 4.310 1.00 93.50 88 LEU A CA 1
ATOM 695 C C . LEU A 1 88 ? -5.873 9.144 3.283 1.00 93.50 88 LEU A C 1
ATOM 697 O O . LEU A 1 88 ? -4.815 8.967 2.689 1.00 93.50 88 LEU A O 1
ATOM 701 N N . LEU A 1 89 ? -6.971 8.438 2.988 1.00 93.81 89 LEU A N 1
ATOM 702 C CA . LEU A 1 89 ? -7.000 7.412 1.937 1.00 93.81 89 LEU A CA 1
ATOM 703 C C . LEU A 1 89 ? -6.770 7.988 0.536 1.00 93.81 89 LEU A C 1
ATOM 705 O O . LEU A 1 89 ? -6.069 7.374 -0.266 1.00 93.81 89 LEU A O 1
ATOM 709 N N . ARG A 1 90 ? -7.314 9.175 0.231 1.00 94.88 90 ARG A N 1
ATOM 710 C CA . ARG A 1 90 ? -7.035 9.872 -1.036 1.00 94.88 90 ARG A CA 1
ATOM 711 C C . ARG A 1 90 ? -5.570 10.294 -1.133 1.00 94.88 90 ARG A C 1
ATOM 713 O O . ARG A 1 90 ? -4.990 10.158 -2.205 1.00 94.88 90 ARG A O 1
ATOM 720 N N . TYR A 1 91 ? -4.971 10.764 -0.039 1.00 94.56 91 TYR A N 1
ATOM 721 C CA . TYR A 1 91 ? -3.543 11.091 0.016 1.00 94.56 91 TYR A CA 1
ATOM 722 C C . TYR A 1 91 ? -2.671 9.851 -0.190 1.00 94.56 91 TYR A C 1
ATOM 724 O O . TYR A 1 91 ? -1.809 9.874 -1.061 1.00 94.56 91 TYR A O 1
ATOM 732 N N . ALA A 1 92 ? -2.943 8.759 0.527 1.00 95.31 92 ALA A N 1
ATOM 733 C CA . ALA A 1 92 ? -2.242 7.490 0.351 1.00 95.31 92 ALA A CA 1
ATOM 734 C C . ALA A 1 92 ? -2.383 6.952 -1.083 1.00 95.31 92 ALA A C 1
ATOM 736 O O . ALA A 1 92 ? -1.395 6.558 -1.690 1.00 95.31 92 ALA A O 1
ATOM 737 N N . SER A 1 93 ? -3.588 7.002 -1.660 1.00 96.44 93 SER A N 1
ATOM 738 C CA . SER A 1 93 ? -3.824 6.559 -3.042 1.00 96.44 93 SER A CA 1
ATOM 739 C C . SER A 1 93 ? -3.066 7.417 -4.054 1.00 96.44 93 SER A C 1
ATOM 741 O O . SER A 1 93 ? -2.486 6.880 -4.989 1.00 96.44 93 SER A O 1
ATOM 743 N N . ARG A 1 94 ? -3.039 8.745 -3.867 1.00 97.12 94 ARG A N 1
ATOM 744 C CA . ARG A 1 94 ? -2.262 9.656 -4.721 1.00 97.12 94 ARG A CA 1
ATOM 745 C C . ARG A 1 94 ? -0.766 9.393 -4.606 1.00 97.12 94 ARG A C 1
ATOM 747 O O . ARG A 1 94 ? -0.121 9.339 -5.637 1.00 97.12 94 ARG A O 1
ATOM 754 N N . MET A 1 95 ? -0.253 9.183 -3.393 1.00 97.44 95 MET A N 1
ATOM 755 C CA . MET A 1 95 ? 1.150 8.832 -3.154 1.00 97.44 95 MET A CA 1
ATOM 756 C C . MET A 1 95 ? 1.532 7.536 -3.879 1.00 97.44 95 MET A C 1
ATOM 758 O O . MET A 1 95 ? 2.516 7.510 -4.610 1.00 97.44 95 MET A O 1
ATOM 762 N N . MET A 1 96 ? 0.720 6.484 -3.729 1.00 97.56 96 MET A N 1
ATOM 763 C CA . MET A 1 96 ? 0.941 5.195 -4.396 1.00 97.56 96 MET A CA 1
ATOM 764 C C . MET A 1 96 ? 0.877 5.314 -5.916 1.00 97.56 96 MET A C 1
ATOM 766 O O . MET A 1 96 ? 1.717 4.751 -6.607 1.00 97.56 96 MET A O 1
ATOM 770 N N . LEU A 1 97 ? -0.085 6.082 -6.435 1.00 97.81 97 LEU A N 1
ATOM 771 C CA . LEU A 1 97 ? -0.200 6.336 -7.866 1.00 97.81 97 LEU A CA 1
ATOM 772 C C . LEU A 1 97 ? 1.018 7.098 -8.399 1.00 97.81 97 LEU A C 1
ATOM 774 O O . LEU A 1 97 ? 1.537 6.726 -9.441 1.00 97.81 97 LEU A O 1
ATOM 778 N N . THR A 1 98 ? 1.485 8.139 -7.702 1.00 98.00 98 THR A N 1
ATOM 779 C CA . THR A 1 98 ? 2.663 8.908 -8.134 1.00 98.00 98 THR A CA 1
ATOM 780 C C . THR A 1 98 ? 3.941 8.081 -8.085 1.00 98.00 98 THR A C 1
ATOM 782 O O . THR A 1 98 ? 4.725 8.162 -9.021 1.00 98.00 98 THR A O 1
ATOM 785 N N . LEU A 1 99 ? 4.128 7.267 -7.039 1.00 97.06 99 LEU A N 1
ATOM 786 C CA . LEU A 1 99 ? 5.276 6.363 -6.928 1.00 97.06 99 LEU A CA 1
ATOM 787 C C . LEU A 1 99 ? 5.254 5.312 -8.033 1.00 97.06 99 LEU A C 1
ATOM 789 O O . LEU A 1 99 ? 6.216 5.180 -8.774 1.00 97.06 99 LEU A O 1
ATOM 793 N N . GLY A 1 100 ? 4.132 4.614 -8.202 1.00 96.88 100 GLY A N 1
ATOM 794 C CA . GLY A 1 100 ? 4.032 3.588 -9.230 1.00 96.88 100 GLY A CA 1
ATOM 795 C C . GLY A 1 100 ? 4.113 4.153 -10.651 1.00 96.88 100 GLY A C 1
ATOM 796 O O . GLY A 1 100 ? 4.685 3.510 -11.521 1.00 96.88 100 GLY A O 1
ATOM 797 N N . ALA A 1 101 ? 3.597 5.362 -10.901 1.00 97.12 101 ALA A N 1
ATOM 798 C CA . ALA A 1 101 ? 3.731 6.018 -12.203 1.00 97.12 101 ALA A CA 1
ATOM 799 C C . ALA A 1 101 ? 5.188 6.388 -12.501 1.00 97.12 101 ALA A C 1
ATOM 801 O O . ALA A 1 101 ? 5.639 6.201 -13.626 1.00 97.12 101 ALA A O 1
ATOM 802 N N . MET A 1 102 ? 5.913 6.884 -11.496 1.00 96.75 102 MET A N 1
ATOM 803 C CA . MET A 1 102 ? 7.342 7.170 -11.593 1.00 96.75 102 MET A CA 1
ATOM 804 C C . MET A 1 102 ? 8.145 5.894 -11.871 1.00 96.75 102 MET A C 1
ATOM 806 O O . MET A 1 102 ? 8.899 5.885 -12.836 1.00 96.75 102 MET A O 1
ATOM 810 N N . MET A 1 103 ? 7.919 4.817 -11.110 1.00 94.69 103 MET A N 1
ATOM 811 C CA . MET A 1 103 ? 8.591 3.522 -11.308 1.00 94.69 103 MET A CA 1
ATOM 812 C C . MET A 1 103 ? 8.351 2.972 -12.720 1.00 94.69 103 MET A C 1
ATOM 814 O O . MET A 1 103 ? 9.285 2.607 -13.425 1.00 94.69 103 MET A O 1
ATOM 818 N N . VAL A 1 104 ? 7.094 2.972 -13.179 1.00 94.56 104 VAL A N 1
ATOM 819 C CA . VAL A 1 104 ? 6.746 2.524 -14.537 1.00 94.56 104 VAL A CA 1
ATOM 820 C C . VAL A 1 104 ? 7.412 3.403 -15.601 1.00 94.56 104 VAL A C 1
ATOM 822 O O . VAL A 1 104 ? 7.921 2.885 -16.591 1.00 94.56 104 VAL A O 1
ATOM 825 N N . ALA A 1 105 ? 7.434 4.725 -15.409 1.00 94.38 105 ALA A N 1
ATOM 826 C CA . ALA A 1 105 ? 8.071 5.648 -16.344 1.00 94.38 105 ALA A CA 1
ATOM 827 C C . ALA A 1 105 ? 9.590 5.440 -16.417 1.00 94.38 105 ALA A C 1
ATOM 829 O O . ALA A 1 105 ? 10.128 5.331 -17.518 1.00 94.38 105 ALA A O 1
ATOM 830 N N . LEU A 1 106 ? 10.266 5.350 -15.268 1.00 92.75 106 LEU A N 1
ATOM 831 C CA . LEU A 1 106 ? 11.703 5.090 -15.200 1.00 92.75 106 LEU A CA 1
ATOM 832 C C . LEU A 1 106 ? 12.049 3.754 -15.838 1.00 92.75 106 LEU A C 1
ATOM 834 O O . LEU A 1 106 ? 13.015 3.685 -16.590 1.00 92.75 106 LEU A O 1
ATOM 838 N N . GLN A 1 107 ? 11.216 2.731 -15.659 1.00 90.88 107 GLN A N 1
ATOM 839 C CA . GLN A 1 107 ? 11.507 1.451 -16.278 1.00 90.88 107 GLN A CA 1
ATOM 840 C C . GLN A 1 107 ? 11.295 1.426 -17.792 1.00 90.88 107 GLN A C 1
ATOM 842 O O . GLN A 1 107 ? 12.027 0.738 -18.501 1.00 90.88 107 GLN A O 1
ATOM 847 N N . TYR A 1 108 ? 10.341 2.192 -18.325 1.00 91.12 108 TYR A N 1
ATOM 848 C CA . TYR A 1 108 ? 10.266 2.389 -19.774 1.00 91.12 108 TYR A CA 1
ATOM 849 C C . TYR A 1 108 ? 11.484 3.142 -20.311 1.00 91.12 108 TYR A C 1
ATOM 851 O O . TYR A 1 108 ? 11.988 2.793 -21.376 1.00 91.12 108 TYR A O 1
ATOM 859 N N . VAL A 1 109 ? 11.977 4.145 -19.578 1.00 91.31 109 VAL A N 1
ATOM 860 C CA . VAL A 1 109 ? 13.216 4.852 -19.931 1.00 91.31 109 VAL A CA 1
ATOM 861 C C . VAL A 1 109 ? 14.404 3.891 -19.904 1.00 91.31 109 VAL A C 1
ATOM 863 O O . VAL A 1 109 ? 15.172 3.860 -20.862 1.00 91.31 109 VAL A O 1
ATOM 866 N N . GLN A 1 110 ? 14.521 3.060 -18.869 1.00 90.00 110 GLN A N 1
ATOM 867 C CA . GLN A 1 110 ? 15.567 2.047 -18.755 1.00 90.00 110 GLN A CA 1
ATOM 868 C C . GLN A 1 110 ? 15.494 1.034 -19.899 1.00 90.00 110 GLN A C 1
ATOM 870 O O . GLN A 1 110 ? 16.499 0.816 -20.556 1.00 90.00 110 GLN A O 1
ATOM 875 N N . GLY A 1 111 ? 14.317 0.485 -20.213 1.00 88.69 111 GLY A N 1
ATOM 876 C CA . GLY A 1 111 ? 14.162 -0.462 -21.323 1.00 88.69 111 GLY A CA 1
ATOM 877 C C . GLY A 1 111 ? 14.467 0.140 -22.700 1.00 88.69 111 GLY A C 1
ATOM 878 O O . GLY A 1 111 ? 14.903 -0.574 -23.598 1.00 88.69 111 GLY A O 1
ATOM 879 N N . LEU A 1 112 ? 14.277 1.453 -22.872 1.00 88.44 112 LEU A N 1
ATOM 880 C CA . LEU A 1 112 ? 14.632 2.159 -24.105 1.00 88.44 112 LEU A CA 1
ATOM 881 C C . LEU A 1 112 ? 16.138 2.442 -24.210 1.00 88.44 112 LEU A C 1
ATOM 883 O O . LEU A 1 112 ? 16.703 2.342 -25.296 1.00 88.44 112 LEU A O 1
ATOM 887 N N . LEU A 1 113 ? 16.775 2.834 -23.104 1.00 90.38 113 LEU A N 1
ATOM 888 C CA . LEU A 1 113 ? 18.201 3.173 -23.065 1.00 90.38 113 LEU A CA 1
ATOM 889 C C . LEU A 1 113 ? 19.102 1.934 -22.956 1.00 90.38 113 LEU A C 1
ATOM 891 O O . LEU A 1 113 ? 20.235 1.962 -23.430 1.00 90.38 113 LEU A O 1
ATOM 895 N N . LEU A 1 114 ? 18.612 0.878 -22.307 1.00 89.94 114 LEU A N 1
ATOM 896 C CA . LEU A 1 114 ? 19.352 -0.312 -21.886 1.00 89.94 114 LEU A CA 1
ATOM 897 C C . LEU A 1 114 ? 18.494 -1.576 -22.120 1.00 89.94 114 LEU A C 1
ATOM 899 O O . LEU A 1 114 ? 17.964 -2.157 -21.164 1.00 89.94 114 LEU A O 1
ATOM 903 N N . PRO A 1 115 ? 18.332 -2.010 -23.385 1.00 85.31 115 PRO A N 1
ATOM 904 C CA . PRO A 1 115 ? 17.438 -3.114 -23.750 1.00 85.31 115 PRO A CA 1
ATOM 905 C C . PRO A 1 115 ? 17.781 -4.443 -23.062 1.00 85.31 115 PRO A C 1
ATOM 907 O O . PRO A 1 115 ? 16.884 -5.216 -22.738 1.00 85.31 115 PRO A O 1
ATOM 910 N N . ASP A 1 116 ? 19.064 -4.672 -22.770 1.00 84.81 116 ASP A N 1
ATOM 911 C CA . ASP A 1 116 ? 19.573 -5.932 -22.212 1.00 84.81 116 ASP A CA 1
ATOM 912 C C . ASP A 1 116 ? 19.542 -5.991 -20.672 1.00 84.81 116 ASP A C 1
ATOM 914 O O . ASP A 1 116 ? 19.996 -6.966 -20.076 1.00 84.81 116 ASP A O 1
ATOM 918 N N . SER A 1 117 ? 18.993 -4.968 -20.005 1.00 78.94 117 SER A N 1
ATOM 919 C CA . SER A 1 117 ? 19.012 -4.844 -18.535 1.00 78.94 117 SER A CA 1
ATOM 920 C C . SER A 1 117 ? 18.206 -5.923 -17.796 1.00 78.94 117 SER A C 1
ATOM 922 O O . SER A 1 117 ? 18.307 -6.042 -16.576 1.00 78.94 117 SER A O 1
ATOM 924 N N . GLY A 1 118 ? 17.382 -6.714 -18.498 1.00 75.50 118 GLY A N 1
ATOM 925 C CA . GLY A 1 118 ? 16.601 -7.817 -17.917 1.00 75.50 118 GLY A CA 1
ATOM 926 C C . GLY A 1 118 ? 15.631 -7.394 -16.802 1.00 75.50 118 GLY A C 1
ATOM 927 O O . GLY A 1 118 ? 15.094 -8.239 -16.081 1.00 75.50 118 GLY A O 1
ATOM 928 N N . ALA A 1 119 ? 15.412 -6.089 -16.630 1.00 75.81 119 ALA A N 1
ATOM 929 C CA . ALA A 1 119 ? 14.724 -5.538 -15.481 1.00 75.81 119 ALA A CA 1
ATOM 930 C C . ALA A 1 119 ? 13.225 -5.892 -15.530 1.00 75.81 119 ALA A C 1
ATOM 932 O O . ALA A 1 119 ? 12.509 -5.578 -16.484 1.00 75.81 119 ALA A O 1
ATOM 933 N N . SER A 1 120 ? 12.724 -6.535 -14.470 1.00 82.81 120 SER A N 1
ATOM 934 C CA . SER A 1 120 ? 11.317 -6.938 -14.369 1.00 82.81 120 SER A CA 1
ATOM 935 C C . SER A 1 120 ? 10.429 -5.770 -13.945 1.00 82.81 120 SER A C 1
ATOM 937 O O . SER A 1 120 ? 10.478 -5.334 -12.799 1.00 82.81 120 SER A O 1
ATOM 939 N N . MET A 1 121 ? 9.544 -5.321 -14.837 1.00 82.88 121 MET A N 1
ATOM 940 C CA . MET A 1 121 ? 8.596 -4.228 -14.563 1.00 82.88 121 MET A CA 1
ATOM 941 C C . MET A 1 121 ? 7.531 -4.571 -13.505 1.00 82.88 121 MET A C 1
ATOM 943 O O . MET A 1 121 ? 6.959 -3.680 -12.876 1.00 82.88 121 MET A O 1
ATOM 947 N N . LEU A 1 122 ? 7.221 -5.859 -13.305 1.00 90.44 122 LEU A N 1
ATOM 948 C CA . LEU A 1 122 ? 6.184 -6.283 -12.354 1.00 90.44 122 LEU A CA 1
ATOM 949 C C . LEU A 1 122 ? 6.674 -6.316 -10.909 1.00 90.44 122 LEU A C 1
ATOM 951 O O . LEU A 1 122 ? 5.868 -6.129 -9.997 1.00 90.44 122 LEU A O 1
ATOM 955 N N . ALA A 1 123 ? 7.964 -6.571 -10.685 1.00 92.50 123 ALA A N 1
ATOM 956 C CA . ALA A 1 123 ? 8.497 -6.748 -9.339 1.00 92.50 123 ALA A CA 1
ATOM 957 C C . ALA A 1 123 ? 8.394 -5.466 -8.480 1.00 92.50 123 ALA A C 1
ATOM 959 O O . ALA A 1 123 ? 7.885 -5.563 -7.360 1.00 92.50 123 ALA A O 1
ATOM 960 N N . PRO A 1 124 ? 8.73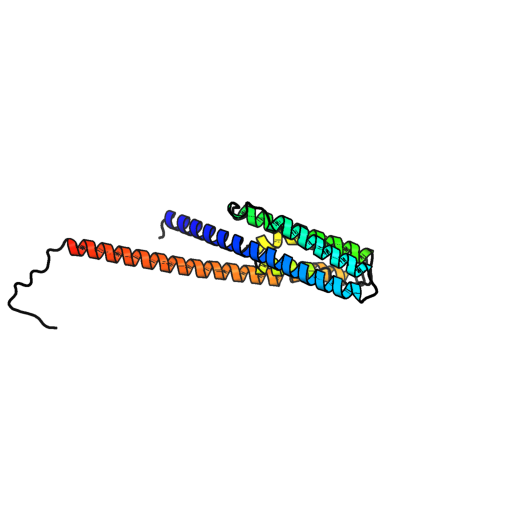5 -4.259 -8.974 1.00 92.38 124 PRO A N 1
ATOM 961 C CA . PRO A 1 124 ? 8.554 -3.027 -8.203 1.00 92.38 124 PRO A CA 1
ATOM 962 C C . PRO A 1 124 ? 7.081 -2.744 -7.880 1.00 92.38 124 PRO A C 1
ATOM 964 O O . PRO A 1 124 ? 6.735 -2.427 -6.740 1.00 92.38 124 PRO A O 1
ATOM 967 N N . LEU A 1 125 ? 6.180 -2.942 -8.853 1.00 94.44 125 LEU A N 1
ATOM 968 C CA . LEU A 1 125 ? 4.735 -2.777 -8.650 1.00 94.44 125 LEU A CA 1
ATOM 969 C C . LEU A 1 125 ? 4.183 -3.768 -7.619 1.00 94.44 125 LEU A C 1
ATOM 971 O O . LEU A 1 125 ? 3.359 -3.384 -6.781 1.00 94.44 125 LEU A O 1
ATOM 975 N N . PHE A 1 126 ? 4.653 -5.019 -7.650 1.00 96.06 126 PHE A N 1
ATOM 976 C CA . PHE A 1 126 ? 4.334 -6.029 -6.646 1.00 96.06 126 PHE A CA 1
ATOM 977 C C . PHE A 1 126 ? 4.733 -5.561 -5.253 1.00 96.06 126 PHE A C 1
ATOM 979 O O . PHE A 1 126 ? 3.892 -5.519 -4.356 1.00 96.06 126 PHE A O 1
ATOM 986 N N . VAL A 1 127 ? 6.006 -5.200 -5.077 1.00 95.62 127 VAL A N 1
ATOM 987 C CA . VAL A 1 127 ? 6.573 -4.805 -3.786 1.00 95.62 127 VAL A CA 1
ATOM 988 C C . VAL A 1 127 ? 5.837 -3.583 -3.245 1.00 95.62 127 VAL A C 1
ATOM 990 O O . VAL A 1 127 ? 5.392 -3.597 -2.095 1.00 95.62 127 VAL A O 1
ATOM 993 N N . LEU A 1 128 ? 5.601 -2.571 -4.083 1.00 96.06 128 LEU A N 1
ATOM 994 C CA . LEU A 1 128 ? 4.853 -1.376 -3.707 1.00 96.06 128 LEU A CA 1
ATOM 995 C C . LEU A 1 128 ? 3.421 -1.717 -3.261 1.00 96.06 128 LEU A C 1
ATOM 997 O O . LEU A 1 128 ? 2.984 -1.269 -2.197 1.00 96.06 128 LEU A O 1
ATOM 1001 N N . HIS A 1 129 ? 2.688 -2.534 -4.026 1.00 97.25 129 HIS A N 1
ATOM 1002 C CA . HIS A 1 129 ? 1.325 -2.947 -3.674 1.00 97.25 129 HIS A CA 1
ATOM 1003 C C . HIS A 1 129 ? 1.278 -3.793 -2.402 1.00 97.25 129 HIS A C 1
ATOM 1005 O O . HIS A 1 129 ? 0.413 -3.596 -1.539 1.00 97.25 129 HIS A O 1
ATOM 1011 N N . PHE A 1 130 ? 2.211 -4.730 -2.279 1.00 97.38 130 PHE A N 1
ATOM 1012 C CA . PHE A 1 130 ? 2.315 -5.637 -1.152 1.00 97.38 130 PHE A CA 1
ATOM 1013 C C . PHE A 1 130 ? 2.599 -4.869 0.136 1.00 97.38 130 PHE A C 1
ATOM 1015 O O . PHE A 1 130 ? 1.853 -5.011 1.105 1.00 97.38 130 PHE A O 1
ATOM 1022 N N . ILE A 1 131 ? 3.601 -3.984 0.132 1.00 96.44 131 ILE A N 1
ATOM 1023 C CA . ILE A 1 131 ? 3.918 -3.112 1.268 1.00 96.44 131 ILE A CA 1
ATOM 1024 C C . ILE A 1 131 ? 2.720 -2.207 1.585 1.00 96.44 131 ILE A C 1
ATOM 1026 O O . ILE A 1 131 ? 2.309 -2.115 2.743 1.00 96.44 131 ILE A O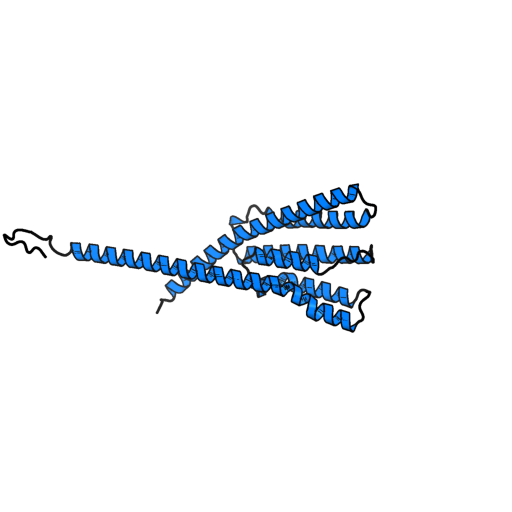 1
ATOM 1030 N N . ALA A 1 132 ? 2.083 -1.600 0.581 1.00 96.31 132 ALA A N 1
ATOM 1031 C CA . ALA A 1 132 ? 0.896 -0.775 0.794 1.00 96.31 132 ALA A CA 1
ATOM 1032 C C . ALA A 1 132 ? -0.217 -1.549 1.521 1.00 96.31 132 ALA A C 1
ATOM 1034 O O . ALA A 1 132 ? -0.754 -1.065 2.518 1.00 96.31 132 ALA A O 1
ATOM 1035 N N . CYS A 1 133 ? -0.516 -2.777 1.092 1.00 96.94 133 CYS A N 1
ATOM 1036 C CA . CYS A 1 133 ? -1.502 -3.652 1.730 1.00 96.94 133 CYS A CA 1
ATOM 1037 C C . CYS A 1 133 ? -1.058 -4.177 3.103 1.00 96.94 133 CYS A C 1
ATOM 1039 O O . CYS A 1 133 ? -1.892 -4.410 3.982 1.00 96.94 133 CYS A O 1
ATOM 1041 N N . LEU A 1 134 ? 0.250 -4.324 3.318 1.00 96.25 134 LEU A N 1
ATOM 1042 C CA . LEU A 1 134 ? 0.838 -4.734 4.588 1.00 96.25 134 LEU A CA 1
ATOM 1043 C C . LEU A 1 134 ? 0.829 -3.619 5.631 1.00 96.25 134 LEU A C 1
ATOM 1045 O O . LEU A 1 134 ? 0.970 -3.915 6.814 1.00 96.25 134 LEU A O 1
ATOM 1049 N N . PHE A 1 135 ? 0.644 -2.354 5.272 1.00 95.69 135 PHE A N 1
ATOM 1050 C CA . PHE A 1 135 ? 0.541 -1.276 6.258 1.00 95.69 135 PHE A CA 1
ATOM 1051 C C . PHE A 1 135 ? -0.857 -0.666 6.306 1.00 95.69 135 PHE A C 1
ATOM 1053 O O . PHE A 1 135 ? -1.375 -0.459 7.405 1.00 95.69 135 PHE A O 1
ATOM 1060 N N . LEU A 1 136 ? -1.504 -0.430 5.166 1.00 95.38 136 LEU A N 1
ATOM 1061 C CA . LEU A 1 136 ? -2.756 0.317 5.100 1.00 95.38 136 LEU A CA 1
ATOM 1062 C C . LEU A 1 136 ? -3.988 -0.547 5.400 1.00 95.38 136 LEU A C 1
ATOM 1064 O O . LEU A 1 136 ? -4.228 -1.555 4.738 1.00 95.38 136 LEU A O 1
ATOM 1068 N N . PRO A 1 137 ? -4.842 -0.120 6.345 1.00 93.31 137 PRO A N 1
ATOM 1069 C CA . PRO A 1 137 ? -6.120 -0.761 6.623 1.00 93.31 137 PRO A CA 1
ATOM 1070 C C . PRO A 1 137 ? -7.234 -0.275 5.686 1.00 93.31 137 PRO A C 1
ATOM 1072 O O . PRO A 1 137 ? -8.235 0.308 6.113 1.00 93.31 137 PRO A O 1
ATOM 1075 N N . TRP A 1 138 ? -7.050 -0.483 4.388 1.00 94.56 138 TRP A N 1
ATOM 1076 C CA . TRP A 1 138 ? -8.062 -0.211 3.367 1.00 94.56 138 TRP A CA 1
ATOM 1077 C C . TRP A 1 138 ? -8.829 -1.473 2.969 1.00 94.56 138 TRP A C 1
ATOM 1079 O O . TRP A 1 138 ? -8.430 -2.596 3.280 1.00 94.56 138 TRP A O 1
ATOM 1089 N N . LYS A 1 139 ? -9.962 -1.295 2.287 1.00 95.19 139 LYS A N 1
ATOM 1090 C CA . LYS A 1 139 ? -10.684 -2.426 1.688 1.00 95.19 139 LYS A CA 1
ATOM 1091 C C . LYS A 1 139 ? -9.918 -2.952 0.463 1.00 95.19 139 LYS A C 1
ATOM 1093 O O . LYS A 1 139 ? -9.318 -2.139 -0.237 1.00 95.19 139 LYS A O 1
ATOM 1098 N N . PRO A 1 140 ? -10.036 -4.244 0.109 1.00 96.31 140 PRO A N 1
ATOM 1099 C CA . PRO A 1 140 ? -9.395 -4.796 -1.091 1.00 96.31 140 PRO A CA 1
ATOM 1100 C C . PRO A 1 140 ? -9.711 -4.026 -2.381 1.00 96.31 140 PRO A C 1
ATOM 1102 O O . PRO A 1 140 ? -8.847 -3.796 -3.211 1.00 96.31 140 PRO A O 1
ATOM 1105 N N . MET A 1 141 ? -10.945 -3.548 -2.543 1.00 96.12 141 MET A N 1
ATOM 1106 C CA . MET A 1 141 ? -11.304 -2.750 -3.725 1.00 96.12 141 MET A CA 1
ATOM 1107 C C . MET A 1 141 ? -10.774 -1.309 -3.659 1.00 96.12 141 MET A C 1
ATOM 1109 O O . MET A 1 141 ? -10.535 -0.682 -4.686 1.00 96.12 141 MET A O 1
ATOM 1113 N N . GLU A 1 142 ? -10.571 -0.768 -2.453 1.00 95.75 142 GLU A N 1
ATOM 1114 C CA . GLU A 1 142 ? -9.958 0.554 -2.269 1.00 95.75 142 GLU A CA 1
ATOM 1115 C C . GLU A 1 142 ? -8.451 0.500 -2.575 1.00 95.75 142 GLU A C 1
ATOM 1117 O O . GLU A 1 142 ? -7.922 1.457 -3.138 1.00 95.75 142 GLU A O 1
ATOM 1122 N N . SER A 1 143 ? -7.785 -0.620 -2.263 1.00 96.38 143 SER A N 1
ATOM 1123 C CA . SER A 1 143 ? -6.358 -0.824 -2.535 1.00 96.38 143 SER A CA 1
ATOM 1124 C C . SER A 1 143 ? -6.041 -0.951 -4.018 1.00 96.38 143 SER A C 1
ATOM 1126 O O . SER A 1 143 ? -4.981 -0.507 -4.440 1.00 96.38 143 SER A O 1
ATOM 1128 N N . LEU A 1 144 ? -6.953 -1.509 -4.820 1.00 96.69 144 LEU A N 1
ATOM 1129 C CA . LEU A 1 144 ? -6.771 -1.669 -6.266 1.00 96.69 144 LEU A CA 1
ATOM 1130 C C . LEU A 1 144 ? -6.854 -0.355 -7.035 1.00 96.69 144 LEU A C 1
ATOM 1132 O O . LEU A 1 144 ? -6.251 -0.226 -8.096 1.00 96.69 144 LEU A O 1
ATOM 1136 N N . ARG A 1 145 ? -7.587 0.631 -6.517 1.00 96.69 145 ARG A N 1
ATOM 1137 C CA . ARG A 1 145 ? -7.877 1.877 -7.233 1.00 96.69 145 ARG A CA 1
ATOM 1138 C C . ARG A 1 145 ? -6.631 2.613 -7.763 1.00 96.69 145 ARG A C 1
ATOM 1140 O O . ARG A 1 145 ? -6.688 3.036 -8.914 1.00 96.69 145 ARG A O 1
ATOM 1147 N N . PRO A 1 146 ? -5.533 2.793 -6.997 1.00 96.19 146 PRO A N 1
ATOM 1148 C CA . PRO A 1 146 ? -4.313 3.403 -7.533 1.00 96.19 146 PRO A CA 1
ATOM 1149 C C . PRO A 1 146 ? -3.504 2.478 -8.456 1.00 96.19 146 PRO A C 1
ATOM 1151 O O . PRO A 1 146 ? -2.802 2.984 -9.321 1.00 96.19 146 PRO A O 1
ATOM 1154 N N . PHE A 1 147 ? -3.609 1.153 -8.315 1.00 96.50 147 PHE A N 1
ATOM 1155 C CA . PHE A 1 147 ? -2.808 0.199 -9.098 1.00 96.50 147 PHE A CA 1
ATOM 1156 C C . PHE A 1 147 ? -3.461 -0.215 -10.417 1.00 96.50 147 PHE A C 1
ATOM 1158 O O . PHE A 1 147 ? -2.751 -0.544 -11.356 1.00 96.50 147 PHE A O 1
ATOM 1165 N N . ALA A 1 148 ? -4.789 -0.155 -10.529 1.00 96.62 148 ALA A N 1
ATOM 1166 C CA . ALA A 1 148 ? -5.501 -0.457 -11.767 1.00 96.62 148 ALA A CA 1
ATOM 1167 C C . ALA A 1 148 ? -4.997 0.358 -12.979 1.00 96.62 148 ALA A C 1
ATOM 1169 O O . ALA A 1 148 ? -4.647 -0.263 -13.980 1.00 96.62 148 ALA A O 1
ATOM 1170 N N . PRO A 1 149 ? -4.884 1.705 -12.927 1.00 97.50 149 PRO A N 1
ATOM 1171 C CA . PRO A 1 149 ? -4.345 2.455 -14.063 1.00 97.50 149 PRO A CA 1
ATOM 1172 C C . PRO A 1 149 ? -2.872 2.126 -14.337 1.00 97.50 149 PRO A C 1
ATOM 1174 O O . PRO A 1 149 ? -2.476 2.076 -15.496 1.00 97.50 149 PRO A O 1
ATOM 1177 N N . LEU A 1 150 ? -2.075 1.851 -13.299 1.00 96.81 150 LEU A N 1
ATOM 1178 C CA . LEU A 1 150 ? -0.667 1.475 -13.450 1.00 96.81 150 LEU A CA 1
ATOM 1179 C C . LEU A 1 150 ? -0.515 0.128 -14.162 1.00 96.81 150 LEU A C 1
ATOM 1181 O O . LEU A 1 150 ? 0.284 0.019 -15.085 1.00 96.81 150 LEU A O 1
ATOM 1185 N N . LEU A 1 151 ? -1.328 -0.865 -13.792 1.00 96.06 151 LEU A N 1
ATOM 1186 C CA . LEU A 1 151 ? -1.375 -2.159 -14.470 1.00 96.06 151 LEU A CA 1
ATOM 1187 C C . LEU A 1 151 ? -1.827 -2.032 -15.922 1.00 96.06 151 LEU A C 1
ATOM 1189 O O . LEU A 1 151 ? -1.283 -2.721 -16.774 1.00 96.06 151 LEU A O 1
ATOM 1193 N N . VAL A 1 152 ? -2.796 -1.162 -16.220 1.00 96.62 152 VAL A N 1
ATOM 1194 C CA . VAL A 1 152 ? -3.226 -0.919 -17.605 1.00 96.62 152 VAL A CA 1
ATOM 1195 C C . VAL A 1 152 ? -2.088 -0.309 -18.421 1.00 96.62 152 VAL A C 1
ATOM 1197 O O . VAL A 1 152 ? -1.795 -0.800 -19.506 1.00 96.62 152 VAL A O 1
ATOM 1200 N N . VAL A 1 153 ? -1.413 0.719 -17.898 1.00 96.19 153 VAL A N 1
ATOM 1201 C CA . VAL A 1 153 ? -0.265 1.349 -18.573 1.00 96.19 153 VAL A CA 1
ATOM 1202 C C . VAL A 1 153 ? 0.875 0.352 -18.772 1.00 96.19 153 VAL A C 1
ATOM 1204 O O . VAL A 1 153 ? 1.464 0.308 -19.849 1.00 96.19 153 VAL A O 1
ATOM 1207 N N . TRP A 1 154 ? 1.165 -0.469 -17.765 1.00 94.56 154 TRP A N 1
ATOM 1208 C CA . TRP A 1 154 ? 2.146 -1.548 -17.854 1.00 94.56 154 TRP A CA 1
ATOM 1209 C C . TRP A 1 154 ? 1.766 -2.587 -18.922 1.00 94.56 154 TRP A C 1
ATOM 1211 O O . TRP A 1 154 ? 2.570 -2.905 -19.794 1.00 94.56 154 TRP A O 1
ATOM 1221 N N . ALA A 1 155 ? 0.521 -3.069 -18.912 1.00 94.75 155 ALA A N 1
ATOM 1222 C CA . ALA A 1 155 ? 0.036 -4.060 -19.868 1.00 94.75 155 ALA A CA 1
ATOM 1223 C C . ALA A 1 155 ? 0.085 -3.530 -21.307 1.00 94.75 155 ALA A C 1
ATOM 1225 O O . ALA A 1 155 ? 0.466 -4.260 -22.218 1.00 94.75 155 ALA A O 1
ATOM 1226 N N . ILE A 1 156 ? -0.250 -2.252 -21.517 1.00 94.75 156 ILE A N 1
ATOM 1227 C CA . ILE A 1 156 ? -0.123 -1.604 -22.826 1.00 94.75 156 ILE A CA 1
ATOM 1228 C C . ILE A 1 156 ? 1.333 -1.621 -23.293 1.00 94.75 156 ILE A C 1
ATOM 1230 O O . ILE A 1 156 ? 1.578 -1.991 -24.436 1.00 94.75 156 ILE A O 1
ATOM 1234 N N . GLY A 1 157 ? 2.306 -1.276 -22.446 1.00 92.12 157 GLY A N 1
ATOM 1235 C CA . GLY A 1 157 ? 3.709 -1.306 -22.869 1.00 92.12 157 GLY A CA 1
ATOM 1236 C C . GLY A 1 157 ? 4.215 -2.712 -23.163 1.00 92.12 157 GLY A C 1
ATOM 1237 O O . GLY A 1 157 ? 4.895 -2.892 -24.166 1.00 92.12 157 GLY A O 1
ATOM 1238 N N . VAL A 1 158 ? 3.811 -3.720 -22.383 1.00 91.44 158 VAL A N 1
ATOM 1239 C CA . VAL A 1 158 ? 4.115 -5.133 -22.684 1.00 91.44 158 VAL A CA 1
ATOM 1240 C C . VAL A 1 158 ? 3.567 -5.551 -24.051 1.00 91.44 158 VAL A C 1
ATOM 1242 O O . VAL A 1 158 ? 4.208 -6.326 -24.754 1.00 91.44 158 VAL A O 1
ATOM 1245 N N . LEU A 1 159 ? 2.391 -5.055 -24.440 1.00 92.50 159 LEU A N 1
ATOM 1246 C CA . LEU A 1 159 ? 1.778 -5.388 -25.727 1.00 92.50 159 LEU A CA 1
ATOM 1247 C C . LEU A 1 159 ? 2.359 -4.571 -26.890 1.00 92.50 159 LEU A C 1
ATOM 1249 O O . LEU A 1 159 ? 2.469 -5.093 -27.992 1.00 92.50 159 LEU A O 1
ATOM 1253 N N . VAL A 1 160 ? 2.727 -3.308 -26.677 1.00 91.94 160 VAL A N 1
ATOM 1254 C CA . VAL A 1 160 ? 3.112 -2.384 -27.759 1.00 91.94 160 VAL A CA 1
ATOM 1255 C C . VAL A 1 160 ? 4.615 -2.369 -28.022 1.00 91.94 160 VAL A C 1
ATOM 1257 O O . VAL A 1 160 ? 5.025 -2.331 -29.180 1.00 91.94 160 VAL A O 1
ATOM 1260 N N . LEU A 1 161 ? 5.445 -2.376 -26.978 1.00 88.56 161 LEU A N 1
ATOM 1261 C CA . LEU A 1 161 ? 6.900 -2.331 -27.140 1.00 88.56 161 LEU A CA 1
ATOM 1262 C C . LEU A 1 161 ? 7.408 -3.665 -27.689 1.00 88.56 161 LEU A C 1
ATOM 1264 O O . LEU A 1 161 ? 6.750 -4.670 -27.451 1.00 88.56 161 LEU A O 1
ATOM 1268 N N . PRO A 1 162 ? 8.531 -3.727 -28.417 1.00 83.62 162 PRO A N 1
ATOM 1269 C CA . PRO A 1 162 ? 9.142 -4.993 -28.825 1.00 83.62 162 PRO A CA 1
ATOM 1270 C C . PRO A 1 162 ? 9.687 -5.769 -27.614 1.00 83.62 162 PRO A C 1
ATOM 1272 O O . PRO A 1 162 ? 9.989 -5.185 -26.577 1.00 83.62 162 PRO A O 1
ATOM 1275 N N . GLY A 1 163 ? 9.774 -7.094 -27.720 1.00 84.12 163 GLY A N 1
ATOM 1276 C CA . GLY A 1 163 ? 10.348 -7.953 -26.683 1.00 84.12 163 GLY A CA 1
ATOM 1277 C C . GLY A 1 163 ? 10.365 -9.418 -27.108 1.00 84.12 163 GLY A C 1
ATOM 1278 O O . GLY A 1 163 ? 9.742 -9.772 -28.106 1.00 84.12 163 GLY A O 1
ATOM 1279 N N . ASP A 1 164 ? 11.038 -10.258 -26.326 1.00 85.81 164 ASP A N 1
ATOM 1280 C CA . ASP A 1 164 ? 11.396 -11.632 -26.723 1.00 85.81 164 ASP A CA 1
ATOM 1281 C C . ASP A 1 164 ? 10.236 -12.638 -26.691 1.00 85.81 164 ASP A C 1
ATOM 1283 O O . ASP A 1 164 ? 10.364 -13.771 -27.146 1.00 85.81 164 ASP A O 1
ATOM 1287 N N . LEU A 1 165 ? 9.098 -12.247 -26.116 1.00 88.00 165 LEU A N 1
ATOM 1288 C CA . LEU A 1 165 ? 7.923 -13.105 -26.001 1.00 88.00 165 LEU A CA 1
ATOM 1289 C C . LEU A 1 165 ? 7.060 -13.039 -27.262 1.00 88.00 165 LEU A C 1
ATOM 1291 O O . LEU A 1 165 ? 6.656 -11.954 -27.690 1.00 88.00 165 LEU A O 1
ATOM 1295 N N . ASP A 1 166 ? 6.655 -14.210 -27.756 1.00 94.06 166 ASP A N 1
ATOM 1296 C CA . ASP A 1 166 ? 5.645 -14.334 -28.806 1.00 94.06 166 ASP A CA 1
ATOM 1297 C C . ASP A 1 166 ? 4.321 -13.663 -28.411 1.00 94.06 166 ASP A C 1
ATOM 1299 O O . ASP A 1 166 ? 3.936 -13.607 -27.238 1.00 94.06 166 ASP A O 1
ATOM 1303 N N . TRP A 1 167 ? 3.554 -13.216 -29.409 1.00 93.38 167 TRP A N 1
ATOM 1304 C CA . TRP A 1 167 ? 2.292 -12.499 -29.198 1.00 93.38 167 TRP A CA 1
ATOM 1305 C C . TRP A 1 167 ? 1.295 -13.203 -28.249 1.00 93.38 167 TRP A C 1
ATOM 1307 O O . TRP A 1 167 ? 0.787 -12.548 -27.332 1.00 93.38 167 TRP A O 1
ATOM 1317 N N . PRO A 1 168 ? 1.034 -14.524 -28.366 1.00 94.69 168 PRO A N 1
ATOM 1318 C CA . PRO A 1 168 ? 0.142 -15.216 -27.434 1.00 94.69 168 PRO A CA 1
ATOM 1319 C C . PRO A 1 168 ? 0.688 -15.242 -25.999 1.00 94.69 168 PRO A C 1
ATOM 1321 O O . PRO A 1 168 ? -0.074 -15.080 -25.043 1.00 94.69 168 PRO A O 1
ATOM 1324 N N . ALA A 1 169 ? 2.006 -15.395 -25.840 1.00 93.81 169 ALA A N 1
ATOM 1325 C CA . ALA A 1 169 ? 2.660 -15.400 -24.535 1.00 93.81 169 ALA A CA 1
ATOM 1326 C C . ALA A 1 169 ? 2.585 -14.019 -23.866 1.00 93.81 169 ALA A C 1
ATOM 1328 O O . ALA A 1 169 ? 2.330 -13.937 -22.665 1.00 93.81 169 ALA A O 1
ATOM 1329 N N . ARG A 1 170 ? 2.703 -12.932 -24.641 1.00 92.75 170 ARG A N 1
ATOM 1330 C CA . ARG A 1 170 ? 2.524 -11.551 -24.160 1.00 92.75 170 ARG A CA 1
ATOM 1331 C C . ARG A 1 170 ? 1.125 -11.299 -23.620 1.00 92.75 170 ARG A C 1
ATOM 1333 O O . ARG A 1 170 ? 0.985 -10.754 -22.527 1.00 92.75 170 ARG A O 1
ATOM 1340 N N . ILE A 1 171 ? 0.096 -11.727 -24.353 1.00 93.62 171 ILE A N 1
ATOM 1341 C CA . ILE A 1 171 ? -1.299 -11.598 -23.910 1.00 93.62 171 ILE A CA 1
ATOM 1342 C C . ILE A 1 171 ? -1.515 -12.392 -22.622 1.00 93.62 171 ILE A C 1
ATOM 1344 O O . ILE A 1 171 ? -2.059 -11.855 -21.657 1.00 93.62 171 ILE A O 1
ATOM 1348 N N . MET A 1 172 ? -1.059 -13.646 -22.577 1.00 94.19 172 MET A N 1
ATOM 1349 C CA . MET A 1 172 ? -1.168 -14.479 -21.379 1.00 94.19 172 MET A CA 1
ATOM 1350 C C . MET A 1 172 ? -0.471 -13.825 -20.179 1.00 94.19 172 MET A C 1
ATOM 1352 O O . MET A 1 172 ? -1.057 -13.731 -19.103 1.00 94.19 172 MET A O 1
ATOM 1356 N N . TYR A 1 173 ? 0.749 -13.322 -20.361 1.00 92.31 173 TYR A N 1
ATOM 1357 C CA . TYR A 1 173 ? 1.517 -12.652 -19.315 1.00 92.31 173 TYR A CA 1
ATOM 1358 C C . TYR A 1 173 ? 0.822 -11.374 -18.812 1.00 92.31 173 TYR A C 1
ATOM 1360 O O . TYR A 1 173 ? 0.655 -11.195 -17.605 1.00 92.31 173 TYR A O 1
ATOM 1368 N N . ALA A 1 174 ? 0.335 -10.523 -19.717 1.00 93.44 174 ALA A N 1
ATOM 1369 C CA . ALA A 1 174 ? -0.337 -9.275 -19.362 1.00 93.44 174 ALA A CA 1
ATOM 1370 C C . ALA A 1 174 ? -1.697 -9.497 -18.671 1.00 93.44 174 ALA A C 1
ATOM 1372 O O . ALA A 1 174 ? -2.016 -8.809 -17.702 1.00 93.44 174 ALA A O 1
ATOM 1373 N N . VAL A 1 175 ? -2.495 -10.457 -19.150 1.00 94.19 175 VAL A N 1
ATOM 1374 C CA . VAL A 1 175 ? -3.873 -10.686 -18.678 1.00 94.19 175 VAL A CA 1
ATOM 1375 C C . VAL A 1 175 ? -3.922 -11.578 -17.442 1.00 94.19 175 VAL A C 1
ATOM 1377 O O . VAL A 1 175 ? -4.731 -11.332 -16.549 1.00 94.19 175 VAL A O 1
ATOM 1380 N N . LEU A 1 176 ? -3.079 -12.611 -17.374 1.00 94.25 176 LEU A N 1
ATOM 1381 C CA . LEU A 1 176 ? -3.093 -13.571 -16.272 1.00 94.25 176 LEU A CA 1
ATOM 1382 C C . LEU A 1 176 ? -2.090 -13.184 -15.187 1.00 94.25 176 LEU A C 1
ATOM 1384 O O . LEU A 1 176 ? -2.469 -13.039 -14.025 1.00 94.25 176 LEU A O 1
ATOM 1388 N N . LEU A 1 177 ? -0.818 -12.997 -15.556 1.00 92.12 177 LEU A N 1
ATOM 1389 C CA . LEU A 1 177 ? 0.243 -12.784 -14.572 1.00 92.12 177 LEU A CA 1
ATOM 1390 C C . LEU A 1 177 ? 0.165 -11.386 -13.946 1.00 92.12 177 LEU A C 1
ATOM 1392 O O . LEU A 1 177 ? 0.297 -11.258 -12.731 1.00 92.12 177 LEU A O 1
ATOM 1396 N N . GLY A 1 178 ? -0.119 -10.357 -14.749 1.00 92.69 178 GLY A N 1
ATOM 1397 C CA . GLY A 1 178 ? -0.223 -8.969 -14.286 1.00 92.69 178 GLY A CA 1
ATOM 1398 C C . GLY A 1 178 ? -1.171 -8.788 -13.089 1.00 92.69 178 GLY A C 1
ATOM 1399 O O . GLY A 1 178 ? -0.736 -8.340 -12.028 1.00 92.69 178 GLY A O 1
ATOM 1400 N N . PRO A 1 179 ? -2.456 -9.174 -13.191 1.00 95.00 179 PRO A N 1
ATOM 1401 C CA . PRO A 1 179 ? -3.384 -9.101 -12.063 1.00 95.00 179 PRO A CA 1
ATOM 1402 C C . PRO A 1 179 ? -3.055 -10.082 -10.932 1.00 95.00 179 PRO A C 1
ATOM 1404 O O . PRO A 1 179 ? -3.268 -9.751 -9.763 1.00 95.00 179 PRO A O 1
ATOM 1407 N N . ALA A 1 180 ? -2.526 -11.271 -11.254 1.00 96.31 180 ALA A N 1
ATOM 1408 C CA . ALA A 1 180 ? -2.166 -12.281 -10.256 1.00 96.31 180 ALA A CA 1
ATOM 1409 C C . ALA A 1 180 ? -1.130 -11.756 -9.252 1.00 96.31 180 ALA A C 1
ATOM 1411 O O . ALA A 1 180 ? -1.210 -12.072 -8.064 1.00 96.31 180 ALA A O 1
ATOM 1412 N N . VAL A 1 181 ? -0.226 -10.878 -9.696 1.00 95.06 181 VAL A N 1
ATOM 1413 C CA . VAL A 1 181 ? 0.758 -10.205 -8.840 1.00 95.06 181 VAL A CA 1
ATOM 1414 C C . VAL A 1 181 ? 0.103 -9.400 -7.707 1.00 95.06 181 VAL A C 1
ATOM 1416 O O . VAL A 1 181 ? 0.658 -9.317 -6.616 1.00 95.06 181 VAL A O 1
ATOM 1419 N N . LEU A 1 182 ? -1.102 -8.850 -7.885 1.00 96.62 182 LEU A N 1
ATOM 1420 C CA . LEU A 1 182 ? -1.764 -8.076 -6.824 1.00 96.62 182 LEU A CA 1
ATOM 1421 C C . LEU A 1 182 ? -2.475 -8.953 -5.782 1.00 96.62 182 LEU A C 1
ATOM 1423 O O . LEU A 1 182 ? -2.722 -8.507 -4.658 1.00 96.62 182 LEU A O 1
ATOM 1427 N N . VAL A 1 183 ? -2.788 -10.207 -6.118 1.00 97.44 183 VAL A N 1
ATOM 1428 C CA . VAL A 1 183 ? -3.611 -11.103 -5.287 1.00 97.44 183 VAL A CA 1
ATOM 1429 C C . VAL A 1 183 ? -3.069 -11.274 -3.860 1.00 97.44 183 VAL A C 1
ATOM 1431 O O . VAL A 1 183 ? -3.867 -11.139 -2.926 1.00 97.44 183 VAL A O 1
ATOM 1434 N N . PRO A 1 184 ? -1.758 -11.491 -3.623 1.00 97.81 184 PRO A N 1
ATOM 1435 C CA . PRO A 1 184 ? -1.235 -11.637 -2.264 1.00 97.81 184 PRO A CA 1
ATOM 1436 C C . PRO A 1 184 ? -1.512 -10.411 -1.381 1.00 97.81 184 PRO A C 1
ATOM 1438 O O . PRO A 1 184 ? -1.905 -10.552 -0.220 1.00 97.81 184 PRO A O 1
ATOM 1441 N N . GLY A 1 185 ? -1.385 -9.203 -1.942 1.00 96.69 185 GLY A N 1
ATOM 1442 C CA . GLY A 1 185 ? -1.701 -7.957 -1.240 1.00 96.69 185 GLY A CA 1
ATOM 1443 C C . GLY A 1 185 ? -3.182 -7.868 -0.862 1.00 96.69 185 GLY A C 1
ATOM 1444 O O . GLY A 1 185 ? -3.520 -7.539 0.281 1.00 96.69 185 GLY A O 1
ATOM 1445 N N . LEU A 1 186 ? -4.077 -8.244 -1.782 1.00 97.19 186 LEU A N 1
ATOM 1446 C CA . LEU A 1 186 ? -5.525 -8.258 -1.544 1.00 97.19 186 LEU A CA 1
ATOM 1447 C C . LEU A 1 186 ? -5.924 -9.225 -0.432 1.00 97.19 186 LEU A C 1
ATOM 1449 O O . LEU A 1 186 ? -6.703 -8.852 0.451 1.00 97.19 186 LEU A O 1
ATOM 1453 N N . VAL A 1 187 ? -5.367 -10.437 -0.444 1.00 97.81 187 VAL A N 1
ATOM 1454 C CA . VAL A 1 187 ? -5.629 -11.456 0.580 1.00 97.81 187 VAL A CA 1
ATOM 1455 C C . VAL A 1 187 ? -5.210 -10.942 1.956 1.00 97.81 187 VAL A C 1
ATOM 1457 O O . VAL A 1 187 ? -6.005 -10.986 2.898 1.00 97.81 187 VAL A O 1
ATOM 1460 N N . ILE A 1 188 ? -4.006 -10.373 2.071 1.00 97.06 188 ILE A N 1
ATOM 1461 C CA . ILE A 1 188 ? -3.489 -9.841 3.340 1.00 97.06 188 ILE A CA 1
ATOM 1462 C C . ILE A 1 188 ? -4.344 -8.679 3.849 1.00 97.06 188 ILE A C 1
ATOM 1464 O O . ILE A 1 188 ? -4.686 -8.649 5.037 1.00 97.06 188 ILE A O 1
ATOM 1468 N N . CYS A 1 189 ? -4.722 -7.733 2.982 1.00 95.88 189 CYS A N 1
ATOM 1469 C CA . CYS A 1 189 ? -5.514 -6.582 3.416 1.00 95.88 189 CYS A CA 1
ATOM 1470 C C . CYS A 1 189 ? -6.921 -7.002 3.874 1.00 95.88 189 CYS A C 1
ATOM 1472 O O . CYS A 1 189 ? -7.398 -6.531 4.911 1.00 95.88 189 CYS A O 1
ATOM 1474 N N . GLY A 1 190 ? -7.550 -7.948 3.166 1.00 96.38 190 GLY A N 1
ATOM 1475 C CA . GLY A 1 190 ? -8.865 -8.484 3.506 1.00 96.38 190 GLY A CA 1
ATOM 1476 C C . GLY A 1 190 ? -8.846 -9.245 4.827 1.00 96.38 190 GLY A C 1
ATOM 1477 O O . GLY A 1 190 ? -9.652 -8.959 5.718 1.00 96.38 190 GLY A O 1
ATOM 1478 N N . TRP A 1 191 ? -7.882 -10.154 4.991 1.00 97.50 191 TRP A N 1
ATOM 1479 C CA . TRP A 1 191 ? -7.701 -10.921 6.223 1.00 97.50 191 TRP A CA 1
ATOM 1480 C C . TRP A 1 191 ? -7.477 -10.009 7.429 1.00 97.50 191 TRP A C 1
ATOM 1482 O O . TRP A 1 191 ? -8.160 -10.128 8.451 1.00 97.50 191 TRP A O 1
ATOM 1492 N N . ARG A 1 192 ? -6.570 -9.038 7.303 1.00 95.06 192 ARG A N 1
ATOM 1493 C CA . ARG A 1 192 ? -6.240 -8.131 8.400 1.00 95.06 192 ARG A CA 1
ATOM 1494 C C . ARG A 1 192 ? -7.416 -7.239 8.791 1.00 95.06 192 ARG A C 1
ATOM 1496 O O . ARG A 1 192 ? -7.671 -7.060 9.983 1.00 95.06 192 ARG A O 1
ATOM 1503 N N . LEU A 1 193 ? -8.127 -6.674 7.816 1.00 93.88 193 LEU A N 1
ATOM 1504 C CA . LEU A 1 193 ? -9.294 -5.838 8.095 1.00 93.88 193 LEU A CA 1
ATOM 1505 C C . LEU A 1 193 ? -10.406 -6.656 8.769 1.00 93.88 193 LEU A C 1
ATOM 1507 O O . LEU A 1 193 ? -11.042 -6.176 9.711 1.00 93.88 193 LEU A O 1
ATOM 1511 N N . GLY A 1 194 ? -10.593 -7.908 8.339 1.00 94.94 194 GLY A N 1
ATOM 1512 C CA . GLY A 1 194 ? -11.504 -8.860 8.973 1.00 94.94 194 GLY A CA 1
ATOM 1513 C C . GLY A 1 194 ? -11.138 -9.129 10.433 1.00 94.94 194 GLY A C 1
ATOM 1514 O O . GLY A 1 194 ? -11.993 -9.006 11.315 1.00 94.94 194 GLY A O 1
ATOM 1515 N N . ARG A 1 195 ? -9.857 -9.405 10.705 1.00 94.88 195 ARG A N 1
ATOM 1516 C CA . ARG A 1 195 ? -9.340 -9.625 12.061 1.00 94.88 195 ARG A CA 1
ATOM 1517 C C . ARG A 1 195 ? -9.568 -8.414 12.966 1.00 94.88 195 ARG A C 1
ATOM 1519 O O . ARG A 1 195 ? -10.133 -8.566 14.046 1.00 94.88 195 ARG A O 1
ATOM 1526 N N . HIS A 1 196 ? -9.211 -7.213 12.512 1.00 93.31 196 HIS A N 1
ATOM 1527 C CA . HIS A 1 196 ? -9.387 -5.991 13.302 1.00 93.31 196 HIS A CA 1
ATOM 1528 C C . HIS A 1 196 ? -10.862 -5.721 13.638 1.00 93.31 196 HIS A C 1
ATOM 1530 O O . HIS A 1 196 ? -11.197 -5.374 14.769 1.00 93.31 196 HIS A O 1
ATOM 1536 N N . ARG A 1 197 ? -11.773 -5.934 12.678 1.00 92.44 197 ARG A N 1
ATOM 1537 C CA . ARG A 1 197 ? -13.219 -5.796 12.908 1.00 92.44 197 ARG A CA 1
ATOM 1538 C C . ARG A 1 197 ? -13.732 -6.795 13.949 1.00 92.44 197 ARG A C 1
ATOM 1540 O O . ARG A 1 197 ? -14.597 -6.443 14.750 1.00 92.44 197 ARG A O 1
ATOM 1547 N N . HIS A 1 198 ? -13.221 -8.025 13.935 1.00 94.25 198 HIS A N 1
ATOM 1548 C CA . HIS A 1 198 ? -13.588 -9.053 14.907 1.00 94.25 198 HIS A CA 1
ATOM 1549 C C . HIS A 1 198 ? -13.107 -8.699 16.321 1.00 94.25 198 HIS A C 1
ATOM 1551 O O . HIS A 1 198 ? -13.915 -8.695 17.248 1.00 94.25 198 HIS A O 1
ATOM 1557 N N . GLU A 1 199 ? -11.834 -8.322 16.467 1.00 94.06 199 GLU A N 1
ATOM 1558 C CA . GLU A 1 199 ? -11.243 -7.903 17.746 1.00 94.06 199 GLU A CA 1
ATOM 1559 C C . GLU A 1 199 ? -11.959 -6.675 18.328 1.00 94.06 199 GLU A C 1
ATOM 1561 O O . GLU A 1 199 ? -12.298 -6.657 19.512 1.00 94.06 199 GLU A O 1
ATOM 1566 N N . PHE A 1 200 ? -12.276 -5.681 17.491 1.00 93.06 200 PHE A N 1
ATOM 1567 C CA . PHE A 1 200 ? -13.037 -4.507 17.918 1.00 93.06 200 PHE A CA 1
ATOM 1568 C C . PHE A 1 200 ? -14.428 -4.890 18.430 1.00 93.06 200 PHE A C 1
ATOM 1570 O O . PHE A 1 200 ? -14.832 -4.468 19.511 1.00 93.06 200 PHE A O 1
ATOM 1577 N N . ARG A 1 201 ? -15.156 -5.733 17.686 1.00 92.19 201 ARG A N 1
ATOM 1578 C CA . ARG A 1 201 ? -16.495 -6.184 18.085 1.00 92.19 201 ARG A CA 1
ATOM 1579 C C . ARG A 1 201 ? -16.464 -6.908 19.431 1.00 92.19 201 ARG A C 1
ATOM 1581 O O . ARG A 1 201 ? -17.310 -6.630 20.273 1.00 92.19 201 ARG A O 1
ATOM 1588 N N . LEU A 1 202 ? -15.490 -7.792 19.648 1.00 93.62 202 LEU A N 1
ATOM 1589 C CA . LEU A 1 202 ? -15.319 -8.486 20.927 1.00 93.62 202 LEU A CA 1
ATOM 1590 C C . LEU A 1 202 ? -15.001 -7.512 22.069 1.00 93.62 202 LEU A C 1
ATOM 1592 O O . LEU A 1 202 ? -15.616 -7.594 23.131 1.00 93.62 202 LEU A O 1
ATOM 1596 N N . SER A 1 203 ? -14.095 -6.557 21.840 1.00 93.19 203 SER A N 1
ATOM 1597 C CA . SER A 1 203 ? -13.750 -5.531 22.832 1.00 93.19 203 SER A CA 1
ATOM 1598 C C . SER A 1 203 ? -14.967 -4.693 23.233 1.00 93.19 203 SER A C 1
ATOM 1600 O O . SER A 1 203 ? -15.187 -4.452 24.419 1.00 93.19 203 SER A O 1
ATOM 1602 N N . MET A 1 204 ? -15.799 -4.304 22.266 1.00 90.44 204 MET A N 1
ATOM 1603 C CA . MET A 1 204 ? -17.005 -3.515 22.519 1.00 90.44 204 MET A CA 1
ATOM 1604 C C . MET A 1 204 ? -18.081 -4.291 23.275 1.00 90.44 204 MET A C 1
ATOM 1606 O O . MET A 1 204 ? -18.666 -3.753 24.214 1.00 90.44 204 MET A O 1
ATOM 1610 N N . VAL A 1 205 ? -18.308 -5.561 22.926 1.00 91.50 205 VAL A N 1
ATOM 1611 C CA . VAL A 1 205 ? -19.239 -6.426 23.667 1.00 91.50 205 VAL A CA 1
ATOM 1612 C C . VAL A 1 205 ? -18.790 -6.573 25.121 1.00 91.50 205 VAL A C 1
ATOM 1614 O O . VAL A 1 205 ? -19.609 -6.422 26.024 1.00 91.50 205 VAL A O 1
ATOM 1617 N N . ASN A 1 206 ? -17.491 -6.783 25.362 1.00 93.88 206 ASN A N 1
ATOM 1618 C CA . ASN A 1 206 ? -16.958 -6.903 26.719 1.00 93.88 206 ASN A CA 1
ATOM 1619 C C . ASN A 1 206 ? -17.128 -5.602 27.527 1.00 93.88 206 ASN A C 1
ATOM 1621 O O . ASN A 1 206 ? -17.587 -5.632 28.666 1.00 93.88 206 ASN A O 1
ATOM 1625 N N . LYS A 1 207 ? -16.832 -4.441 26.926 1.00 91.81 207 LYS A N 1
ATOM 1626 C CA . LYS A 1 207 ? -17.046 -3.133 27.570 1.00 91.81 207 LYS A CA 1
ATOM 1627 C C . LYS A 1 207 ? -18.510 -2.907 27.944 1.00 91.81 207 LYS A C 1
ATOM 1629 O O . LYS A 1 207 ? -18.792 -2.466 29.054 1.00 91.81 207 LYS A O 1
ATOM 1634 N N . HIS A 1 208 ? -19.437 -3.233 27.044 1.00 89.31 208 HIS A N 1
ATOM 1635 C CA . HIS A 1 208 ? -20.864 -3.062 27.305 1.00 89.31 208 HIS A CA 1
ATOM 1636 C C . HIS A 1 208 ? -21.365 -4.016 28.393 1.00 89.31 208 HIS A C 1
ATOM 1638 O O . HIS A 1 208 ? -22.113 -3.604 29.274 1.00 89.31 208 HIS A O 1
ATOM 1644 N N . PHE A 1 209 ? -20.893 -5.264 28.387 1.00 93.06 209 PHE A N 1
ATOM 1645 C CA . PHE A 1 209 ? -21.200 -6.228 29.440 1.00 93.06 209 PHE A CA 1
ATOM 1646 C C . PHE A 1 209 ? -20.719 -5.746 30.817 1.00 93.06 209 PHE A C 1
ATOM 1648 O O . PHE A 1 209 ? -21.461 -5.826 31.795 1.00 93.06 209 PHE A O 1
ATOM 1655 N N . LEU A 1 210 ? -19.507 -5.186 30.898 1.00 94.56 210 LEU A N 1
ATOM 1656 C CA . LEU A 1 210 ? -18.987 -4.603 32.136 1.00 94.56 210 LEU A CA 1
ATOM 1657 C C . LEU A 1 210 ? -19.797 -3.380 32.588 1.00 94.56 210 LEU A C 1
ATOM 1659 O O . LEU A 1 210 ? -20.116 -3.294 33.772 1.00 94.56 210 LEU A O 1
ATOM 1663 N N . SER A 1 211 ? -20.174 -2.485 31.667 1.00 93.62 211 SER A N 1
ATOM 1664 C CA . SER A 1 211 ? -21.052 -1.338 31.965 1.00 93.62 211 SER A CA 1
ATOM 1665 C C . SER A 1 211 ? -22.388 -1.800 32.540 1.00 93.62 211 SER A C 1
ATOM 1667 O O . SER A 1 211 ? -22.787 -1.365 33.614 1.00 93.62 211 SER A O 1
ATOM 1669 N N . MET A 1 212 ? -23.035 -2.767 31.886 1.00 94.25 212 MET A N 1
ATOM 1670 C CA . MET A 1 212 ? -24.312 -3.324 32.331 1.00 94.25 212 MET A CA 1
ATOM 1671 C C . MET A 1 212 ? -24.193 -3.990 33.706 1.00 94.25 212 MET A C 1
ATOM 1673 O O . MET A 1 212 ? -25.038 -3.783 34.573 1.00 94.25 212 MET A O 1
ATOM 1677 N N . ARG A 1 213 ? -23.118 -4.750 33.954 1.00 95.44 213 ARG A N 1
ATOM 1678 C CA . ARG A 1 213 ? -22.864 -5.358 35.268 1.00 95.44 213 ARG A CA 1
ATOM 1679 C C . ARG A 1 213 ? -22.691 -4.299 36.360 1.00 95.44 213 ARG A C 1
ATOM 1681 O O . ARG A 1 213 ? -23.183 -4.492 37.470 1.00 95.44 213 ARG A O 1
ATOM 1688 N N . GLN A 1 214 ? -22.010 -3.195 36.056 1.00 96.69 214 GLN A N 1
ATOM 1689 C CA . GLN A 1 214 ? -21.860 -2.070 36.981 1.00 96.69 214 GLN A CA 1
ATOM 1690 C C . GLN A 1 214 ? -23.196 -1.361 37.236 1.00 96.69 214 GLN A C 1
ATOM 1692 O O . GLN A 1 214 ? -23.493 -1.033 38.381 1.00 96.69 214 GLN A O 1
ATOM 1697 N N . GLU A 1 215 ? -24.021 -1.169 36.207 1.00 96.50 215 GLU A N 1
ATOM 1698 C CA . GLU A 1 215 ? -25.354 -0.567 36.325 1.00 96.50 215 GLU A CA 1
ATOM 1699 C C . GLU A 1 215 ? -26.305 -1.426 37.162 1.00 96.50 215 GLU A C 1
ATOM 1701 O O . GLU A 1 215 ? -26.945 -0.903 38.070 1.00 96.50 215 GLU A O 1
ATOM 1706 N N . VAL A 1 216 ? -26.340 -2.745 36.947 1.00 97.00 216 VAL A N 1
ATOM 1707 C CA . VAL A 1 216 ? -27.138 -3.670 37.773 1.00 97.00 216 VAL A CA 1
ATOM 1708 C C . VAL A 1 216 ? -26.632 -3.692 39.214 1.00 97.00 216 VAL A C 1
ATOM 1710 O O . VAL A 1 216 ? -27.432 -3.674 40.146 1.00 97.00 216 VAL A O 1
ATOM 1713 N N . GLY A 1 217 ? -25.311 -3.687 39.418 1.00 97.50 217 GLY A N 1
ATOM 1714 C CA . GLY A 1 217 ? -24.719 -3.587 40.753 1.00 97.50 217 GLY A CA 1
ATOM 1715 C C . GLY A 1 217 ? -25.138 -2.306 41.480 1.00 97.50 217 GLY A C 1
ATOM 1716 O O . GLY A 1 217 ? -25.535 -2.365 42.641 1.00 97.50 217 GLY A O 1
ATOM 1717 N N . ARG A 1 218 ? -25.123 -1.161 40.785 1.00 97.56 218 ARG A N 1
ATOM 1718 C CA . ARG A 1 218 ? -25.605 0.124 41.320 1.00 97.56 218 ARG A CA 1
ATOM 1719 C C . ARG A 1 218 ? -27.103 0.108 41.600 1.00 97.56 218 ARG A C 1
ATOM 1721 O O . ARG A 1 218 ? -27.508 0.551 42.665 1.00 97.56 218 ARG A O 1
ATOM 1728 N N . ALA A 1 219 ? -27.912 -0.419 40.684 1.00 97.38 219 ALA A N 1
ATOM 1729 C CA . ALA A 1 219 ? -29.356 -0.528 40.869 1.00 97.38 219 ALA A CA 1
ATOM 1730 C C . ALA A 1 219 ? -29.694 -1.395 42.087 1.00 97.38 219 ALA A C 1
ATOM 1732 O O . ALA A 1 219 ? -30.545 -1.023 42.888 1.00 97.38 219 ALA A O 1
ATOM 1733 N N . ARG A 1 220 ? -28.971 -2.505 42.273 1.00 96.88 220 ARG A N 1
ATOM 1734 C CA . ARG A 1 220 ? -29.098 -3.345 43.464 1.00 96.88 220 ARG A CA 1
ATOM 1735 C C . ARG A 1 220 ? -28.696 -2.596 44.729 1.00 96.88 220 ARG A C 1
ATOM 1737 O O . ARG A 1 220 ? -29.437 -2.652 45.694 1.00 96.88 220 ARG A O 1
ATOM 1744 N N . ALA A 1 221 ? -27.567 -1.890 44.725 1.00 96.38 221 ALA A N 1
ATOM 1745 C CA . ALA A 1 221 ? -27.142 -1.107 45.884 1.00 96.38 221 ALA A CA 1
ATOM 1746 C C . ALA A 1 221 ? -28.198 -0.059 46.282 1.00 96.38 221 ALA A C 1
ATOM 1748 O O . ALA A 1 221 ? -28.539 0.038 47.453 1.00 96.38 221 ALA A O 1
ATOM 1749 N N . ILE A 1 222 ? -28.774 0.655 45.309 1.00 96.75 222 ILE A N 1
ATOM 1750 C CA . ILE A 1 222 ? -29.872 1.607 45.546 1.00 96.75 222 ILE A CA 1
ATOM 1751 C C . ILE A 1 222 ? -31.114 0.885 46.085 1.00 96.75 222 ILE A C 1
ATOM 1753 O O . ILE A 1 222 ? -31.739 1.357 47.029 1.00 96.75 222 ILE A O 1
ATOM 1757 N N . HIS A 1 223 ? -31.464 -0.272 45.520 1.00 96.31 223 HIS A N 1
ATOM 1758 C CA . HIS A 1 223 ? -32.599 -1.065 45.986 1.00 96.31 223 HIS A CA 1
ATOM 1759 C C . HIS A 1 223 ? -32.423 -1.515 47.442 1.00 96.31 223 HIS A C 1
ATOM 1761 O O . HIS A 1 223 ? -33.350 -1.361 48.224 1.00 96.31 223 HIS A O 1
ATOM 1767 N N . GLU A 1 224 ? -31.239 -1.996 47.832 1.00 95.38 224 GLU A N 1
ATOM 1768 C CA . GLU A 1 224 ? -30.944 -2.399 49.217 1.00 95.38 224 GLU A CA 1
ATOM 1769 C C . GLU A 1 224 ? -31.030 -1.215 50.193 1.00 95.38 224 GLU A C 1
ATOM 1771 O O . GLU A 1 224 ? -31.544 -1.385 51.290 1.00 95.38 224 GLU A O 1
ATOM 1776 N N . THR A 1 225 ? -30.633 0.002 49.789 1.00 95.81 225 THR A N 1
ATOM 1777 C CA . THR A 1 225 ? -30.767 1.201 50.650 1.00 95.81 225 THR A CA 1
ATOM 1778 C C . THR A 1 225 ? -32.211 1.636 50.909 1.00 95.81 225 THR A C 1
ATOM 1780 O O . THR A 1 225 ? -32.447 2.467 51.782 1.00 95.81 225 THR A O 1
ATOM 1783 N N . LEU A 1 226 ? -33.182 1.112 50.153 1.00 94.75 226 LEU A N 1
ATOM 1784 C CA . LEU A 1 226 ? -34.605 1.360 50.401 1.00 94.75 226 LEU A CA 1
ATOM 1785 C C . LEU A 1 226 ? -35.190 0.421 51.465 1.00 94.75 226 LEU A C 1
ATOM 1787 O O . LEU A 1 226 ? -36.292 0.680 51.947 1.00 94.75 226 LEU A O 1
ATOM 1791 N N . PHE A 1 227 ? -34.487 -0.655 51.831 1.00 94.31 227 PHE A N 1
ATOM 1792 C CA . PHE A 1 227 ? -34.900 -1.522 52.931 1.00 94.31 227 PHE A CA 1
ATOM 1793 C C . PHE A 1 227 ? -34.304 -1.009 54.247 1.00 94.31 227 PHE A C 1
ATOM 1795 O O . PHE A 1 227 ? -33.164 -0.545 54.253 1.00 94.31 227 PHE A O 1
ATOM 1802 N N . PRO A 1 228 ? -35.056 -1.064 55.363 1.00 89.62 228 PRO A N 1
ATOM 1803 C CA . PRO A 1 228 ? -34.525 -0.690 56.667 1.00 89.62 228 PRO A CA 1
ATOM 1804 C C . PRO A 1 228 ? -33.324 -1.569 57.023 1.00 89.62 228 PRO A C 1
ATOM 1806 O O . PRO A 1 228 ? -33.306 -2.765 56.712 1.00 89.62 228 PRO A O 1
ATOM 1809 N N . ASP A 1 229 ? -32.336 -0.968 57.687 1.00 84.69 229 ASP A N 1
ATOM 1810 C CA . ASP A 1 229 ? -31.163 -1.692 58.162 1.00 84.69 229 ASP A CA 1
ATOM 1811 C C . ASP A 1 229 ? -31.593 -2.875 59.033 1.00 84.69 229 ASP A C 1
ATOM 1813 O O . ASP A 1 229 ? -32.554 -2.805 59.806 1.00 84.69 229 ASP A O 1
ATOM 1817 N N . ARG A 1 230 ? -30.881 -3.995 58.898 1.00 77.75 230 ARG A N 1
ATOM 1818 C CA . ARG A 1 230 ? -31.144 -5.176 59.719 1.00 77.75 230 ARG A CA 1
ATOM 1819 C C . ARG A 1 230 ? -30.801 -4.840 61.171 1.00 77.75 230 ARG A C 1
ATOM 1821 O O . ARG A 1 230 ? -29.625 -4.746 61.510 1.00 77.75 230 ARG A O 1
ATOM 1828 N N . TRP A 1 231 ? -31.812 -4.671 62.020 1.00 75.94 231 TRP A N 1
ATOM 1829 C CA . TRP A 1 231 ? -31.624 -4.663 63.469 1.00 75.94 231 TRP A CA 1
ATOM 1830 C C . TRP A 1 231 ? -31.545 -6.098 63.980 1.00 75.94 231 TRP A C 1
ATOM 1832 O O . TRP A 1 231 ? -32.500 -6.867 63.880 1.00 75.94 231 TRP A O 1
ATOM 1842 N N . ASP A 1 232 ? -30.371 -6.452 64.494 1.00 72.69 232 ASP A N 1
ATOM 1843 C CA . ASP A 1 232 ? -30.035 -7.775 65.020 1.00 72.69 232 ASP A CA 1
ATOM 1844 C C . ASP A 1 232 ? -30.344 -7.824 66.532 1.00 72.69 232 ASP A C 1
ATOM 1846 O O . ASP A 1 232 ? -29.470 -8.069 67.356 1.00 72.69 232 ASP A O 1
ATOM 1850 N N . ASP A 1 233 ? -31.594 -7.536 66.914 1.00 69.44 233 ASP A N 1
ATOM 1851 C CA . ASP A 1 233 ? -32.049 -7.548 68.322 1.00 69.44 233 ASP A CA 1
ATOM 1852 C C . ASP A 1 233 ? -32.585 -8.934 68.760 1.00 69.44 233 ASP A C 1
ATOM 1854 O O . ASP A 1 233 ? -33.207 -9.093 69.813 1.00 69.44 233 ASP A O 1
ATOM 1858 N N . GLY A 1 234 ? -32.370 -9.973 67.946 1.00 67.50 234 GLY A N 1
ATOM 1859 C CA . GLY A 1 234 ? -32.866 -11.324 68.201 1.00 67.50 234 GLY A CA 1
ATOM 1860 C C . GLY A 1 234 ? -31.917 -12.175 69.051 1.00 67.50 234 GLY A C 1
ATOM 1861 O O . GLY A 1 234 ? -30.808 -12.481 68.630 1.00 67.50 234 GLY A O 1
ATOM 1862 N N . TYR A 1 235 ? -32.396 -12.689 70.192 1.00 72.50 235 TYR A N 1
ATOM 1863 C CA . TYR A 1 235 ? -31.707 -13.680 71.050 1.00 72.50 235 TYR A CA 1
ATOM 1864 C C . TYR A 1 235 ? -31.419 -15.044 70.380 1.00 72.50 235 TYR A C 1
ATOM 1866 O O . TYR A 1 235 ? -30.917 -15.958 71.035 1.00 72.50 235 TYR A O 1
ATOM 1874 N N . VAL A 1 236 ? -31.750 -15.222 69.098 1.00 63.56 236 VAL A N 1
ATOM 1875 C CA . VAL A 1 236 ? -31.626 -16.496 68.380 1.00 63.56 236 VAL A CA 1
ATOM 1876 C C . VAL A 1 236 ? -30.818 -16.281 67.104 1.00 63.56 236 VAL A C 1
ATOM 1878 O O . VAL A 1 236 ? -31.307 -15.718 66.128 1.00 63.56 236 VAL A O 1
ATOM 1881 N N . ARG A 1 237 ? -29.572 -16.761 67.120 1.00 64.69 237 ARG A N 1
ATOM 1882 C CA . ARG A 1 237 ? -28.689 -16.834 65.952 1.00 64.69 237 ARG A CA 1
ATOM 1883 C C . ARG A 1 237 ? -28.930 -18.156 65.228 1.00 64.69 237 ARG A C 1
ATOM 1885 O O . ARG A 1 237 ? -28.774 -19.214 65.829 1.00 64.69 237 ARG A O 1
ATOM 1892 N N . PHE A 1 238 ? -29.270 -18.100 63.944 1.00 65.25 238 PHE A N 1
ATOM 1893 C CA . PHE A 1 238 ? -29.232 -19.276 63.076 1.00 65.25 238 PHE A CA 1
ATOM 1894 C C . PHE A 1 238 ? -27.861 -19.327 62.390 1.00 65.25 238 PHE A C 1
ATOM 1896 O O . PHE A 1 238 ? -27.602 -18.552 61.471 1.00 65.25 238 PHE A O 1
ATOM 1903 N N . GLU A 1 239 ? -26.972 -20.200 62.868 1.00 53.22 239 GLU A N 1
ATOM 1904 C CA . GLU A 1 239 ? -25.763 -20.597 62.136 1.00 53.22 239 GLU A CA 1
ATOM 1905 C C . GLU A 1 239 ? -26.154 -21.657 61.094 1.00 53.22 239 GLU A C 1
ATOM 1907 O O . GLU A 1 239 ? -26.778 -22.662 61.440 1.00 53.22 239 GLU A O 1
ATOM 1912 N N . TYR A 1 240 ? -25.824 -21.401 59.826 1.00 52.28 240 TYR A N 1
ATOM 1913 C CA . TYR A 1 240 ? -25.940 -22.342 58.707 1.00 52.28 240 TYR A CA 1
ATOM 1914 C C . TYR A 1 240 ? -24.554 -22.646 58.149 1.00 52.28 240 TYR A C 1
ATOM 1916 O O . TYR A 1 240 ? -23.756 -21.685 58.039 1.00 52.28 240 TYR A O 1
#

Sequence (240 aa):
MPNAVTTSLFQTEYLQALEDWLRRRFRLLCLTCIGLATLDLILTLAVFASTSPWAETAIDAADDVFTIAIVGRFAFPARWRSFSRPTLLRYASRMMLTLGAMMVALQYVQGLLLPDSGASMLAPLFVLHFIACLFLPWKPMESLRPFAPLLVVWAIGVLVLPGDLDWPARIMYAVLLGPAVLVPGLVICGWRLGRHRHEFRLSMVNKHFLSMRQEVGRARAIHETLFPDRWDDGYVRFEY

pLDDT: mean 91.02, std 8.57, range [48.06, 98.0]